Protein AF-A0ABD3MUC7-F1 (afdb_monomer)

pLDDT: mean 87.73, std 10.24, range [43.16, 97.81]

Mean predicted aligned error: 6.12 Å

Radius of gyration: 20.24 Å; Cα contacts (8 Å, |Δi|>4): 541; chains: 1; bounding box: 54×44×56 Å

Foldseek 3Di:
DPPQVVCQLQLHGPVVLVVVLVVLCVVQVAFPLLVVLLQVQAVFLEAEEEEELAPQQQDWAPDADPVPRHTHGLLVVSLVLVLNLLLNVLSYHHNWYWYHYFQDPDIDIQGSRSHHSVVSSVVVNVVSCVVSVVGRHDPDGDPPPPPPPPGQYEYEYRDAFAPDVGPVVLVVVLVCQQPPPPCLSYAYEYEHSHPPCNGCVSLVVSPLRGQLYYYAYDLVVLVVLLCLQQNPLDPRTSNNRSSCSVRVSNVVFQSVCSNPNFYAAQLSSCSSNVHRDDPVSVVVSVVRNLVSLCVDDDPDPLSVLSSPDDDDNVQSPPDNGRCVRPSSVVSSVVSVVD

Sequence (338 aa):
MQDSEFCADAGMNPETMVDELGAVLSKYEVPMGLMNKLMMLSEFEALEFIIDDSGSMQCATDSNDPVTRKPMSRWKEAQLRLKEMIEILAYVPFNQIVVEFLNRRDQIILTRQGRAPALFIQDANSKIDASLRSGTGGDHPRVENSKRQGKSIARYFFGDGTPNGGVRAQKEIINILRHRQDPAGNPMTFISCTNEDDQVEWMKDAEELCPYCSESDDFKDEGLEVMRDQGVALPYTKGFHLICTLVAAMNPDDLDAMDESVPFTKTTLDNLLGIQHPEESYRYYFDCFVQAQRARKVEGPSDQLKKNVQWNYNDFLRAPMAKDIPQVQQVKQQLMNM

Structure (mmCIF, N/CA/C/O backbone):
data_AF-A0ABD3MUC7-F1
#
_entry.id   AF-A0ABD3MUC7-F1
#
loop_
_atom_site.group_PDB
_atom_site.id
_atom_site.type_symbol
_atom_site.label_atom_id
_atom_site.label_alt_id
_atom_site.label_comp_id
_atom_site.label_asym_id
_atom_site.label_entity_id
_atom_site.label_seq_id
_atom_site.pdbx_PDB_ins_code
_atom_site.Cartn_x
_atom_site.Cartn_y
_atom_site.Cartn_z
_atom_site.occupancy
_atom_site.B_iso_or_equiv
_atom_site.auth_seq_id
_atom_site.auth_comp_id
_atom_site.auth_asym_id
_atom_site.auth_atom_id
_atom_site.pdbx_PDB_model_num
ATOM 1 N N . MET A 1 1 ? -15.627 -10.147 -9.452 1.00 51.78 1 MET A N 1
ATOM 2 C CA . MET A 1 1 ? -16.564 -8.995 -9.487 1.00 51.78 1 MET A CA 1
ATOM 3 C C . MET A 1 1 ? -17.843 -9.236 -10.288 1.00 51.78 1 MET A C 1
ATOM 5 O O . MET A 1 1 ? -18.823 -8.577 -9.992 1.00 51.78 1 MET A O 1
ATOM 9 N N . GLN A 1 2 ? -17.886 -10.177 -11.244 1.00 46.78 2 GLN A N 1
ATOM 10 C CA . GLN A 1 2 ? -19.153 -10.615 -11.864 1.00 46.78 2 GLN A CA 1
ATOM 11 C C . GLN A 1 2 ? -19.892 -11.698 -11.056 1.00 46.78 2 GLN A C 1
ATOM 13 O O . GLN A 1 2 ? -20.939 -12.170 -11.491 1.00 46.78 2 GLN A O 1
ATOM 18 N N . ASP A 1 3 ? -19.368 -12.090 -9.890 1.00 58.22 3 ASP A N 1
ATOM 19 C CA . ASP A 1 3 ? -20.084 -12.994 -8.995 1.00 58.22 3 ASP A CA 1
ATOM 20 C C . ASP A 1 3 ? -21.330 -12.298 -8.460 1.00 58.22 3 ASP A C 1
ATOM 22 O O . ASP A 1 3 ? -21.261 -11.320 -7.708 1.00 58.22 3 ASP A O 1
ATOM 26 N N . SER A 1 4 ? -22.482 -12.830 -8.858 1.00 62.50 4 SER A N 1
ATOM 27 C CA . SER A 1 4 ? -23.791 -12.382 -8.393 1.00 62.50 4 SER A CA 1
ATOM 28 C C . SER A 1 4 ? -23.919 -12.458 -6.872 1.00 62.50 4 SER A C 1
ATOM 30 O O . SER A 1 4 ? -24.656 -11.665 -6.294 1.00 62.50 4 SER A O 1
ATOM 32 N N . GLU A 1 5 ? -23.185 -13.373 -6.230 1.00 69.38 5 GLU A N 1
ATOM 33 C CA . GLU A 1 5 ? -23.164 -13.532 -4.773 1.00 69.38 5 GLU A CA 1
ATOM 34 C C . GLU A 1 5 ? -22.549 -12.317 -4.071 1.00 69.38 5 GLU A C 1
ATOM 36 O O . GLU A 1 5 ? -23.173 -11.770 -3.169 1.00 69.38 5 GLU A O 1
ATOM 41 N N . PHE A 1 6 ? -21.408 -11.797 -4.543 1.00 73.00 6 PHE A N 1
ATOM 42 C CA . PHE A 1 6 ? -20.805 -10.603 -3.937 1.00 73.00 6 PHE A CA 1
ATOM 43 C C . PHE A 1 6 ? -21.701 -9.370 -4.074 1.00 73.00 6 PHE A C 1
ATOM 45 O O . PHE A 1 6 ? -21.860 -8.601 -3.127 1.00 73.00 6 PHE A O 1
ATOM 52 N N . CYS A 1 7 ? -22.295 -9.176 -5.253 1.00 74.19 7 CYS A N 1
ATOM 53 C CA . CYS A 1 7 ? -23.178 -8.036 -5.482 1.00 74.19 7 CYS A CA 1
ATOM 54 C C . CYS A 1 7 ? -24.387 -8.103 -4.535 1.00 74.19 7 CYS A C 1
ATOM 56 O O . CYS A 1 7 ? -24.720 -7.110 -3.884 1.00 74.19 7 CYS A O 1
ATOM 58 N N . ALA A 1 8 ? -24.973 -9.296 -4.379 1.00 71.69 8 ALA A N 1
ATOM 59 C CA . ALA A 1 8 ? -26.061 -9.537 -3.439 1.00 71.69 8 ALA A CA 1
ATOM 60 C C . ALA A 1 8 ? -25.641 -9.290 -1.976 1.00 71.69 8 ALA A C 1
ATOM 62 O O . ALA A 1 8 ? -26.365 -8.609 -1.248 1.00 71.69 8 ALA A O 1
ATOM 63 N N . ASP A 1 9 ? -24.458 -9.752 -1.564 1.00 74.31 9 ASP A N 1
ATOM 64 C CA . ASP A 1 9 ? -23.904 -9.532 -0.218 1.00 74.31 9 ASP A CA 1
ATOM 65 C C . ASP A 1 9 ? -23.568 -8.063 0.065 1.00 74.31 9 ASP A C 1
ATOM 67 O O . ASP A 1 9 ? -23.609 -7.604 1.212 1.00 74.31 9 ASP A O 1
ATOM 71 N N . ALA A 1 10 ? -23.261 -7.298 -0.979 1.00 74.31 10 ALA A N 1
ATOM 72 C CA . ALA A 1 10 ? -23.100 -5.855 -0.913 1.00 74.31 10 ALA A CA 1
ATOM 73 C C . ALA A 1 10 ? -24.434 -5.095 -1.016 1.00 74.31 10 ALA A C 1
ATOM 75 O O . ALA A 1 10 ? -24.431 -3.869 -0.990 1.00 74.31 10 ALA A O 1
ATOM 76 N N . GLY A 1 11 ? -25.577 -5.781 -1.124 1.00 78.81 11 GLY A N 1
ATOM 77 C CA . GLY A 1 11 ? -26.893 -5.149 -1.238 1.00 78.81 11 GLY A CA 1
ATOM 78 C C . GLY A 1 11 ? -27.092 -4.365 -2.537 1.00 78.81 11 GLY A C 1
ATOM 79 O O . GLY A 1 11 ? -27.878 -3.417 -2.563 1.00 78.81 11 GLY A O 1
ATOM 80 N N . MET A 1 12 ? -26.371 -4.725 -3.601 1.00 80.94 12 MET A N 1
ATOM 81 C CA . MET A 1 12 ? -26.408 -4.046 -4.895 1.00 80.94 12 MET A CA 1
ATOM 82 C C . MET A 1 12 ? -26.701 -5.026 -6.028 1.00 80.94 12 MET A C 1
ATOM 84 O O . MET A 1 12 ? -26.379 -6.210 -5.968 1.00 80.94 12 MET A O 1
ATOM 88 N N . ASN A 1 13 ? -27.284 -4.524 -7.114 1.00 84.56 13 ASN A N 1
ATOM 89 C CA . ASN A 1 13 ? -27.251 -5.275 -8.364 1.00 84.56 13 ASN A CA 1
ATOM 90 C C . ASN A 1 13 ? -25.849 -5.138 -9.015 1.00 84.56 13 ASN A C 1
ATOM 92 O O . ASN A 1 13 ? -25.149 -4.155 -8.745 1.00 84.56 13 ASN A O 1
ATOM 96 N N . PRO A 1 14 ? -25.430 -6.094 -9.866 1.00 82.00 14 PRO A N 1
ATOM 97 C CA . PRO A 1 14 ? -24.104 -6.065 -10.483 1.00 82.00 14 PRO A CA 1
ATOM 98 C C . PRO A 1 14 ? -23.809 -4.821 -11.329 1.00 82.00 14 PRO A C 1
ATOM 100 O O . PRO A 1 14 ? -22.680 -4.345 -11.319 1.00 82.00 14 PRO A O 1
ATOM 103 N N . GLU A 1 15 ? -24.803 -4.273 -12.034 1.00 83.62 15 GLU A N 1
ATOM 104 C CA . GLU A 1 15 ? -24.620 -3.092 -12.892 1.00 83.62 15 GLU A CA 1
ATOM 105 C C . GLU A 1 15 ? -24.271 -1.852 -12.056 1.00 83.62 15 GLU A C 1
ATOM 107 O O . GLU A 1 15 ? -23.269 -1.191 -12.309 1.00 83.62 15 GLU A O 1
ATOM 112 N N . THR A 1 16 ? -25.029 -1.594 -10.987 1.00 85.38 16 THR A N 1
ATOM 113 C CA . THR A 1 16 ? -24.776 -0.466 -10.079 1.00 85.38 16 THR A CA 1
ATOM 114 C C . THR A 1 16 ? -23.449 -0.621 -9.336 1.00 85.38 16 THR A C 1
ATOM 116 O O . THR A 1 16 ? -22.746 0.365 -9.139 1.00 85.38 16 THR A O 1
ATOM 119 N N . MET A 1 17 ? -23.068 -1.848 -8.957 1.00 83.12 17 MET A N 1
ATOM 120 C CA . MET A 1 17 ? -21.765 -2.107 -8.335 1.00 83.12 17 MET A CA 1
ATOM 121 C C . MET A 1 17 ? -20.608 -1.737 -9.273 1.00 83.12 17 MET A C 1
ATOM 123 O O . MET A 1 17 ? -19.645 -1.114 -8.837 1.00 83.12 17 MET A O 1
ATOM 127 N N . VAL A 1 18 ? -20.702 -2.098 -10.557 1.00 83.31 18 VAL A N 1
ATOM 128 C CA . VAL A 1 18 ? -19.672 -1.769 -11.555 1.00 83.31 18 VAL A CA 1
ATOM 129 C C . VAL A 1 18 ? -19.575 -0.260 -11.773 1.00 83.31 18 VAL A C 1
ATOM 131 O O . VAL A 1 18 ? -18.463 0.266 -11.804 1.00 83.31 18 VAL A O 1
ATOM 134 N N . ASP A 1 19 ? -20.708 0.437 -11.872 1.00 86.94 19 ASP A N 1
ATOM 135 C CA . ASP A 1 19 ? -20.730 1.890 -12.068 1.00 86.94 19 ASP A CA 1
ATOM 136 C C . ASP A 1 19 ? -20.151 2.645 -10.860 1.00 86.94 19 ASP A C 1
ATOM 138 O O . ASP A 1 19 ? -19.300 3.525 -11.022 1.00 86.94 19 ASP A O 1
ATOM 142 N N . GLU A 1 20 ? -20.568 2.297 -9.637 1.00 88.06 20 GLU A N 1
ATOM 143 C CA . GLU A 1 20 ? -20.079 2.964 -8.424 1.00 88.06 20 GLU A CA 1
ATOM 144 C C . GLU A 1 20 ? -18.609 2.639 -8.139 1.00 88.06 20 GLU A C 1
ATOM 146 O O . GLU A 1 20 ? -17.835 3.543 -7.807 1.00 88.06 20 GLU A O 1
ATOM 151 N N . LEU A 1 21 ? -18.187 1.385 -8.339 1.00 84.81 21 LEU A N 1
ATOM 152 C CA . LEU A 1 21 ? -16.774 1.029 -8.272 1.00 84.81 21 LEU A CA 1
ATOM 153 C C . LEU A 1 21 ? -15.981 1.814 -9.322 1.00 84.81 21 LEU A C 1
ATOM 155 O O . LEU A 1 21 ? -14.959 2.406 -8.989 1.00 84.81 21 LEU A O 1
ATOM 159 N N . GLY A 1 22 ? -16.464 1.894 -10.564 1.00 86.00 22 GLY A N 1
ATOM 160 C CA . GLY A 1 22 ? -15.835 2.682 -11.624 1.00 86.00 22 GLY A CA 1
ATOM 161 C C . GLY A 1 22 ? -15.666 4.156 -11.245 1.00 86.00 22 GLY A C 1
ATOM 162 O O . GLY A 1 22 ? -14.612 4.741 -11.506 1.00 86.00 22 GLY A O 1
ATOM 163 N N . ALA A 1 23 ? -16.652 4.748 -10.565 1.00 89.31 23 ALA A N 1
ATOM 164 C CA . ALA A 1 23 ? -16.572 6.118 -10.064 1.00 89.31 23 ALA A CA 1
ATOM 165 C C . ALA A 1 23 ? -15.495 6.283 -8.978 1.00 89.31 23 ALA A C 1
ATOM 167 O O . ALA A 1 23 ? -14.730 7.249 -9.018 1.00 89.31 23 ALA A O 1
ATOM 168 N N . VAL A 1 24 ? -15.389 5.339 -8.039 1.00 88.06 24 VAL A N 1
ATOM 169 C CA . VAL A 1 24 ? -14.363 5.366 -6.982 1.00 88.06 24 VAL A CA 1
ATOM 170 C C . VAL A 1 24 ? -12.964 5.118 -7.541 1.00 88.06 24 VAL A C 1
ATOM 172 O O . VAL A 1 24 ? -12.029 5.839 -7.198 1.00 88.06 24 VAL A O 1
ATOM 175 N N . LEU A 1 25 ? -12.810 4.160 -8.453 1.00 86.56 25 LEU A N 1
ATOM 176 C CA . LEU A 1 25 ? -11.536 3.913 -9.127 1.00 86.56 25 LEU A CA 1
ATOM 177 C C . LEU A 1 25 ? -11.108 5.127 -9.950 1.00 86.56 25 LEU A C 1
ATOM 179 O O . LEU A 1 25 ? -9.940 5.495 -9.916 1.00 86.56 25 LEU A O 1
ATOM 183 N N . SER A 1 26 ? -12.049 5.801 -10.616 1.00 89.94 26 SER A N 1
ATOM 184 C CA . SER A 1 26 ? -11.771 7.044 -11.345 1.00 89.94 26 SER A CA 1
ATOM 185 C C . SER A 1 26 ? -11.384 8.186 -10.404 1.00 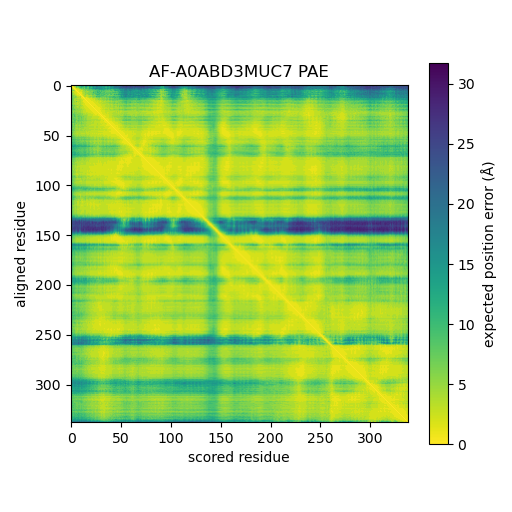89.94 26 SER A C 1
ATOM 187 O O . SER A 1 26 ? -10.453 8.924 -10.706 1.00 89.94 26 SER A O 1
ATOM 189 N N . LYS A 1 27 ? -12.051 8.318 -9.247 1.00 92.94 27 LYS A N 1
ATOM 190 C CA . LYS A 1 27 ? -11.737 9.333 -8.223 1.00 92.94 27 LYS A CA 1
ATOM 191 C C . LYS A 1 27 ? -10.281 9.248 -7.761 1.00 92.94 27 LYS A C 1
ATOM 193 O O . LYS A 1 27 ? -9.659 10.284 -7.545 1.00 92.94 27 LYS A O 1
ATOM 198 N N . TYR A 1 28 ? -9.771 8.033 -7.582 1.00 91.62 28 TYR A N 1
ATOM 199 C CA . TYR A 1 28 ? -8.402 7.789 -7.130 1.00 91.62 28 TYR A CA 1
ATOM 200 C C . TYR A 1 28 ? -7.425 7.487 -8.274 1.00 91.62 28 TYR A C 1
ATOM 202 O O . TYR A 1 28 ? -6.241 7.309 -8.017 1.00 91.62 28 TYR A O 1
ATOM 210 N N . GLU A 1 29 ? -7.887 7.440 -9.524 1.00 92.62 29 GLU A N 1
ATOM 211 C CA . GLU A 1 29 ? -7.088 7.041 -10.691 1.00 92.62 29 GLU A CA 1
ATOM 212 C C . GLU A 1 29 ? -6.433 5.654 -10.510 1.00 92.62 29 GLU A C 1
ATOM 214 O O . GLU A 1 29 ? -5.255 5.457 -10.809 1.00 92.62 29 GLU A O 1
ATOM 219 N N . VAL A 1 30 ? -7.182 4.686 -9.971 1.00 90.50 30 VAL A N 1
ATOM 220 C CA . VAL A 1 30 ? -6.701 3.315 -9.737 1.00 90.50 30 VAL A CA 1
ATOM 221 C C . VAL A 1 30 ? -6.518 2.589 -11.077 1.00 90.50 30 VAL A C 1
ATOM 223 O O . VAL A 1 30 ? -7.486 2.461 -11.834 1.00 90.50 30 VAL A O 1
ATOM 226 N N . PRO A 1 31 ? -5.321 2.051 -11.374 1.00 89.81 31 PRO A N 1
ATOM 227 C CA . PRO A 1 31 ? -5.121 1.207 -12.545 1.00 89.81 31 PRO A CA 1
ATOM 228 C C . PRO A 1 31 ? -5.966 -0.071 -12.486 1.00 89.81 31 PRO A C 1
ATOM 230 O O . PRO A 1 31 ? -6.024 -0.757 -11.465 1.00 89.81 31 PRO A O 1
ATOM 233 N N . MET A 1 32 ? -6.585 -0.437 -13.610 1.00 86.88 32 MET A N 1
ATOM 234 C CA . MET A 1 32 ? -7.503 -1.585 -13.684 1.00 86.88 32 MET A CA 1
ATOM 235 C C . MET A 1 32 ? -6.840 -2.914 -13.308 1.00 86.88 32 MET A C 1
ATOM 237 O O . MET A 1 32 ? -7.489 -3.799 -12.751 1.00 86.88 32 MET A O 1
ATOM 241 N N . GLY A 1 33 ? -5.546 -3.049 -13.594 1.00 87.44 33 GLY A N 1
ATOM 242 C CA . GLY A 1 33 ? -4.766 -4.238 -13.268 1.00 87.44 33 GLY A CA 1
ATOM 243 C C . GLY A 1 33 ? -4.665 -4.529 -11.767 1.00 87.44 33 GLY A C 1
ATOM 244 O O . GLY A 1 33 ? -4.686 -5.690 -11.349 1.00 87.44 33 GLY A O 1
ATOM 245 N N . LEU A 1 34 ? -4.677 -3.480 -10.939 1.00 88.44 34 LEU A N 1
ATOM 246 C CA . LEU A 1 34 ? -4.598 -3.593 -9.482 1.00 88.44 34 LEU A CA 1
ATOM 247 C C . LEU A 1 34 ? -5.895 -4.098 -8.836 1.00 88.44 34 LEU A C 1
ATOM 249 O O . LEU A 1 34 ? -5.861 -4.623 -7.724 1.00 88.44 34 LEU A O 1
ATOM 253 N N . MET A 1 35 ? -7.039 -4.024 -9.524 1.00 83.94 35 MET A N 1
ATOM 254 C CA . MET A 1 35 ? -8.314 -4.499 -8.967 1.00 83.94 35 MET A CA 1
ATOM 255 C C . MET A 1 35 ? -8.289 -5.991 -8.625 1.00 83.94 35 MET A C 1
ATOM 257 O O . MET A 1 35 ? -8.871 -6.413 -7.629 1.00 83.94 35 MET A O 1
ATOM 261 N N . ASN A 1 36 ? -7.603 -6.801 -9.435 1.00 82.56 36 ASN A N 1
ATOM 262 C CA . ASN A 1 36 ? -7.509 -8.240 -9.188 1.00 82.56 36 ASN A CA 1
ATOM 263 C C . ASN A 1 36 ? -6.735 -8.542 -7.901 1.00 82.56 36 ASN A C 1
ATOM 265 O O . ASN A 1 36 ? -7.005 -9.547 -7.249 1.00 82.56 36 ASN A O 1
ATOM 269 N N . LYS A 1 37 ? -5.812 -7.658 -7.506 1.00 88.00 37 LYS A N 1
ATOM 270 C CA . LYS A 1 37 ? -5.037 -7.797 -6.272 1.00 88.00 37 LYS A CA 1
ATOM 271 C C . LYS A 1 37 ? -5.901 -7.547 -5.036 1.00 88.00 37 LYS A C 1
ATOM 273 O O . LYS A 1 37 ? -5.762 -8.252 -4.044 1.00 88.00 37 LYS A O 1
ATOM 278 N N . LEU A 1 38 ? -6.867 -6.632 -5.114 1.00 88.94 38 LEU A N 1
ATOM 279 C CA . LEU A 1 38 ? -7.796 -6.377 -4.008 1.00 88.94 38 LEU A CA 1
ATOM 280 C C . LEU A 1 38 ? -8.633 -7.600 -3.622 1.00 88.94 38 LEU A C 1
ATOM 282 O O . LEU A 1 38 ? -9.012 -7.732 -2.463 1.00 88.94 38 LEU A O 1
ATOM 286 N N . MET A 1 39 ? -8.891 -8.519 -4.555 1.00 88.00 39 MET A N 1
ATOM 287 C CA . MET A 1 39 ? -9.677 -9.723 -4.267 1.00 88.00 39 MET A CA 1
ATOM 288 C C . MET A 1 39 ? -9.021 -10.628 -3.213 1.00 88.00 39 MET A C 1
ATOM 290 O O . MET A 1 39 ? -9.737 -11.329 -2.501 1.00 88.00 39 MET A O 1
ATOM 294 N N . MET A 1 40 ? -7.697 -10.567 -3.048 1.00 89.56 40 MET A N 1
ATOM 295 C CA . MET A 1 40 ? -6.968 -11.343 -2.035 1.00 89.56 40 MET A CA 1
ATOM 296 C C . MET A 1 40 ? -7.380 -10.979 -0.606 1.00 89.56 40 MET A C 1
ATOM 298 O O . MET A 1 40 ? -7.319 -11.810 0.292 1.00 89.56 40 MET A O 1
ATOM 302 N N . LEU A 1 41 ? -7.873 -9.755 -0.390 1.00 93.00 41 LEU A N 1
ATOM 303 C CA . LEU A 1 41 ? -8.349 -9.305 0.919 1.00 93.00 41 LEU A CA 1
ATOM 304 C C . LEU A 1 41 ? -9.529 -10.142 1.436 1.00 93.00 41 LEU A C 1
ATOM 306 O O . LEU A 1 41 ? -9.758 -10.207 2.643 1.00 93.00 41 LEU A O 1
ATOM 310 N N . SER A 1 42 ? -10.257 -10.806 0.533 1.00 91.56 42 SER A N 1
ATOM 311 C CA . SER A 1 42 ? -11.371 -11.691 0.879 1.00 91.56 42 SER A CA 1
ATOM 312 C C . SER A 1 42 ? -10.936 -13.036 1.471 1.00 91.56 42 SER A C 1
ATOM 314 O O . SER A 1 42 ? -11.741 -13.696 2.129 1.00 91.56 42 SER A O 1
ATOM 316 N N . GLU A 1 43 ? -9.670 -13.425 1.288 1.00 92.50 43 GLU A N 1
ATOM 317 C CA . GLU A 1 43 ? -9.113 -14.682 1.804 1.00 92.50 43 GLU A CA 1
ATOM 318 C C . GLU A 1 43 ? -8.852 -14.624 3.317 1.00 92.50 43 GLU A C 1
ATOM 320 O O . GLU A 1 43 ? -8.821 -15.655 3.989 1.00 92.50 43 GLU A O 1
ATOM 325 N N . PHE A 1 44 ? -8.721 -13.416 3.872 1.00 94.94 44 PHE A N 1
ATOM 326 C CA . PHE A 1 44 ? -8.467 -13.203 5.292 1.00 94.94 44 PHE A CA 1
ATOM 327 C C . PHE A 1 44 ? -9.766 -13.215 6.102 1.00 94.94 44 PHE A C 1
ATOM 329 O O . PHE A 1 44 ? -10.789 -12.640 5.721 1.00 94.94 44 PHE A O 1
ATOM 336 N N . GLU A 1 45 ? -9.724 -13.808 7.295 1.00 95.44 45 GLU A N 1
ATOM 337 C CA . GLU A 1 45 ? -10.849 -13.772 8.237 1.00 95.44 45 GLU A CA 1
ATOM 338 C C . GLU A 1 45 ? -11.112 -12.355 8.758 1.00 95.44 45 GLU A C 1
ATOM 340 O O . GLU A 1 45 ? -12.249 -12.016 9.094 1.00 95.44 45 GLU A O 1
ATOM 345 N N . ALA A 1 46 ? -10.064 -11.533 8.854 1.00 95.62 46 ALA A N 1
ATOM 346 C CA . ALA A 1 46 ? -10.172 -10.142 9.258 1.00 95.62 46 ALA A CA 1
ATOM 347 C C . ALA A 1 46 ? -9.078 -9.270 8.632 1.00 95.62 46 ALA A C 1
ATOM 349 O O . ALA A 1 46 ? -7.934 -9.696 8.484 1.00 95.62 46 ALA A O 1
ATOM 350 N N . LEU A 1 47 ? -9.439 -8.018 8.361 1.00 97.44 47 LEU A N 1
ATOM 351 C CA . LEU A 1 47 ? -8.513 -6.918 8.115 1.00 97.44 47 LEU A CA 1
ATOM 352 C C . LEU A 1 47 ? -8.414 -6.104 9.412 1.00 97.44 47 LEU A C 1
ATOM 354 O O . LEU A 1 47 ? -9.420 -5.565 9.879 1.00 97.44 47 LEU A O 1
ATOM 358 N N . GLU A 1 48 ? -7.242 -6.070 10.036 1.00 96.88 48 GLU A N 1
ATOM 359 C CA . GLU A 1 48 ? -7.026 -5.497 11.368 1.00 96.88 48 GLU A CA 1
ATOM 360 C C . GLU A 1 48 ? -6.165 -4.234 11.275 1.00 96.88 48 GLU A C 1
ATOM 362 O O . GLU A 1 48 ? -4.983 -4.283 10.952 1.00 96.88 48 GLU A O 1
ATOM 367 N N . PHE A 1 49 ? -6.781 -3.092 11.557 1.00 97.25 49 PHE A N 1
ATOM 368 C CA . PHE A 1 49 ? -6.170 -1.771 11.582 1.00 97.25 49 PHE A CA 1
ATOM 369 C C . PHE A 1 49 ? -5.801 -1.427 13.021 1.00 97.25 49 PHE A C 1
ATOM 371 O O . PHE A 1 49 ? -6.680 -1.201 13.851 1.00 97.25 49 PHE A O 1
ATOM 378 N N . ILE A 1 50 ? -4.511 -1.400 13.318 1.00 94.69 50 ILE A N 1
ATOM 379 C CA . ILE A 1 50 ? -3.958 -1.094 14.632 1.00 94.69 50 ILE A CA 1
ATOM 380 C C . ILE A 1 50 ? -3.481 0.351 14.593 1.00 94.69 50 ILE A C 1
ATOM 382 O O . ILE A 1 50 ? -2.549 0.678 13.864 1.00 94.69 50 ILE A O 1
ATOM 386 N N . ILE A 1 51 ? -4.134 1.219 15.358 1.00 94.19 51 ILE A N 1
ATOM 387 C CA . ILE A 1 51 ? -3.829 2.646 15.372 1.00 94.19 51 ILE A CA 1
ATOM 388 C C . ILE A 1 51 ? -3.035 2.980 16.632 1.00 94.19 51 ILE A C 1
ATOM 390 O O . ILE A 1 51 ? -3.522 2.766 17.748 1.00 94.19 51 ILE A O 1
ATOM 394 N N . ASP A 1 52 ? -1.834 3.529 16.468 1.00 91.50 52 ASP A N 1
ATOM 395 C CA . ASP A 1 52 ? -1.146 4.193 17.563 1.00 91.50 52 ASP A CA 1
ATOM 396 C C . ASP A 1 52 ? -1.959 5.412 18.006 1.00 91.50 52 ASP A C 1
ATOM 398 O O . ASP A 1 52 ? -2.303 6.291 17.218 1.00 91.50 52 ASP A O 1
ATOM 402 N N . ASP A 1 53 ? -2.314 5.431 19.282 1.00 91.56 53 ASP A N 1
ATOM 403 C CA . ASP A 1 53 ? -3.022 6.513 19.950 1.00 91.56 53 ASP A CA 1
ATOM 404 C C . ASP A 1 53 ? -2.197 7.102 21.101 1.00 91.56 53 ASP A C 1
ATOM 406 O O . ASP A 1 53 ? -2.758 7.601 22.077 1.00 91.56 53 ASP A O 1
ATOM 410 N N . SER A 1 54 ? -0.869 7.043 20.986 1.00 89.12 54 SER A N 1
ATOM 411 C CA . SER A 1 54 ? 0.095 7.689 21.873 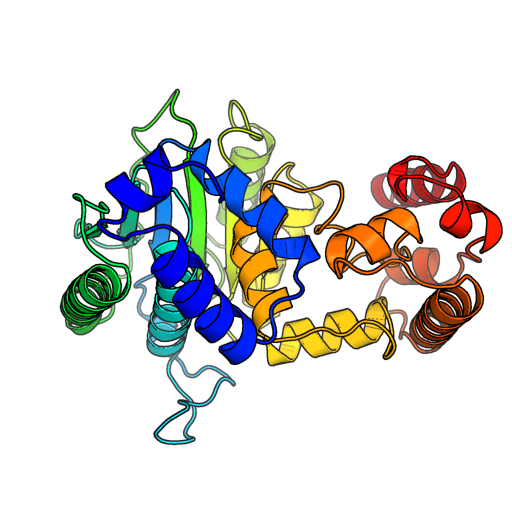1.00 89.12 54 SER A CA 1
ATOM 412 C C . SER A 1 54 ? 0.036 9.223 21.792 1.00 89.12 54 SER A C 1
ATOM 414 O O . SER A 1 54 ? -0.546 9.825 20.885 1.00 89.12 54 SER A O 1
ATOM 416 N N . GLY A 1 55 ? 0.642 9.903 22.770 1.00 88.06 55 GLY A N 1
ATOM 417 C CA . GLY A 1 55 ? 0.692 11.369 22.803 1.00 88.06 55 GLY A CA 1
ATOM 418 C C . GLY A 1 55 ? 1.405 12.002 21.598 1.00 88.06 55 GLY A C 1
ATOM 419 O O . GLY A 1 55 ? 1.005 13.092 21.179 1.00 88.06 55 GLY A O 1
ATOM 420 N N . SER A 1 56 ? 2.408 11.327 21.020 1.00 89.12 56 SER A N 1
ATOM 421 C CA . SER A 1 56 ? 3.182 11.818 19.866 1.00 89.12 56 SER A CA 1
ATOM 422 C C . SER A 1 56 ? 2.336 11.954 18.605 1.00 89.12 56 SER A C 1
ATOM 424 O O . SER A 1 56 ? 2.570 12.868 17.818 1.00 89.12 56 SER A O 1
ATOM 426 N N . MET A 1 57 ? 1.239 11.203 18.494 1.00 91.88 57 MET A N 1
ATOM 427 C CA . MET A 1 57 ? 0.299 11.331 17.379 1.00 91.88 57 MET A CA 1
ATOM 428 C C . MET A 1 57 ? -0.392 12.713 17.317 1.00 91.88 57 MET A C 1
ATOM 430 O O . MET A 1 57 ? -1.035 13.051 16.324 1.00 91.88 57 MET A O 1
ATOM 434 N N . GLN A 1 58 ? -0.273 13.560 18.348 1.00 91.06 58 GLN A N 1
ATOM 435 C CA . GLN A 1 58 ? -0.724 14.962 18.295 1.00 91.06 58 GLN A CA 1
ATOM 436 C C . GLN A 1 58 ? 0.276 15.911 17.619 1.00 91.06 58 GLN A C 1
ATOM 438 O O . GLN A 1 58 ? -0.085 17.053 17.324 1.00 91.06 58 GLN A O 1
ATOM 443 N N . CYS A 1 59 ? 1.512 15.470 17.373 1.00 90.56 59 CYS A N 1
ATOM 444 C CA . CYS A 1 59 ? 2.509 16.243 16.641 1.00 90.56 59 CYS A CA 1
ATOM 445 C C . CYS A 1 59 ? 2.034 16.538 15.215 1.00 90.56 59 CYS A C 1
ATOM 447 O O . CYS A 1 59 ? 1.160 15.857 14.672 1.00 90.56 59 CYS A O 1
ATOM 449 N N . ALA A 1 60 ? 2.597 17.588 14.621 1.00 90.38 60 ALA A N 1
ATOM 450 C CA . ALA A 1 60 ? 2.335 17.915 13.228 1.00 90.38 60 ALA A CA 1
ATOM 451 C C . ALA A 1 60 ? 2.954 16.858 12.301 1.00 90.38 60 ALA A C 1
ATOM 453 O O . ALA A 1 60 ? 3.981 16.265 12.627 1.00 90.38 60 ALA A O 1
ATOM 454 N N . THR A 1 61 ? 2.319 16.665 11.154 1.00 89.56 61 THR A N 1
ATOM 455 C CA . THR A 1 61 ? 2.871 15.979 9.980 1.00 89.56 61 THR A CA 1
ATOM 456 C C . THR A 1 61 ? 3.117 17.017 8.875 1.00 89.56 61 THR A C 1
ATOM 458 O O . THR A 1 61 ? 2.670 18.168 8.982 1.00 89.56 61 THR A O 1
ATOM 461 N N . ASP A 1 62 ? 3.841 16.649 7.823 1.00 86.06 62 ASP A N 1
ATOM 462 C CA . ASP A 1 62 ? 4.029 17.484 6.632 1.00 86.06 62 ASP A CA 1
ATOM 463 C C . ASP A 1 62 ? 2.783 17.467 5.710 1.00 86.06 62 ASP A C 1
ATOM 465 O O . ASP A 1 62 ? 2.584 18.362 4.877 1.00 86.06 62 ASP A O 1
ATOM 469 N N . SER A 1 63 ? 1.891 16.498 5.928 1.00 87.12 63 SER A N 1
ATOM 470 C CA . SER A 1 63 ? 0.603 16.374 5.262 1.00 87.12 63 SER A CA 1
ATOM 471 C C . SER A 1 63 ? -0.360 17.511 5.637 1.00 87.12 63 SER A C 1
ATOM 473 O O . SER A 1 63 ? -0.546 17.887 6.799 1.00 87.12 63 SER A O 1
ATOM 475 N N . ASN A 1 64 ? -1.040 18.066 4.628 1.00 88.62 64 ASN A N 1
ATOM 476 C CA . ASN A 1 64 ? -2.003 19.157 4.803 1.00 88.62 64 ASN A CA 1
ATOM 477 C C . ASN A 1 64 ? -3.446 18.659 4.760 1.00 88.62 64 ASN A C 1
ATOM 479 O O . ASN A 1 64 ? -3.823 17.885 3.882 1.00 88.62 64 ASN A O 1
ATOM 483 N N . ASP A 1 65 ? -4.290 19.165 5.660 1.00 88.31 65 ASP A N 1
ATOM 484 C CA . ASP A 1 65 ? -5.717 18.848 5.661 1.00 88.31 65 ASP A CA 1
ATOM 485 C C . ASP A 1 65 ? -6.349 19.330 4.341 1.00 88.31 65 ASP A C 1
ATOM 487 O O . ASP A 1 65 ? -6.198 20.501 3.972 1.00 88.31 65 ASP A O 1
ATOM 491 N N . PRO A 1 66 ? -7.058 18.457 3.603 1.00 86.38 66 PRO A N 1
ATOM 492 C CA . PRO A 1 66 ? -7.548 18.786 2.266 1.00 86.38 66 PRO A CA 1
ATOM 493 C C . PRO A 1 66 ? -8.595 19.911 2.273 1.00 86.38 66 PRO A C 1
ATOM 495 O O . PRO A 1 66 ? -8.764 20.597 1.261 1.00 86.38 66 PRO A O 1
ATOM 498 N N . VAL A 1 67 ? -9.275 20.128 3.405 1.00 88.12 67 VAL A N 1
ATOM 499 C CA . VAL A 1 67 ? -10.299 21.164 3.584 1.00 88.12 67 VAL A CA 1
ATOM 500 C C . VAL A 1 67 ? -9.663 22.474 4.032 1.00 88.12 67 VAL A C 1
ATOM 502 O O . VAL A 1 67 ? -9.910 23.521 3.437 1.00 88.12 67 VAL A O 1
ATOM 505 N N . THR A 1 68 ? -8.846 22.436 5.085 1.00 90.94 68 THR A N 1
ATOM 506 C CA . THR A 1 68 ? -8.302 23.658 5.699 1.00 90.94 68 THR A CA 1
ATOM 507 C C . THR A 1 68 ? -6.985 24.121 5.082 1.00 90.94 68 THR A C 1
ATOM 509 O O . THR A 1 68 ? -6.606 25.276 5.282 1.00 90.94 68 THR A O 1
ATOM 512 N N . ARG A 1 69 ? -6.302 23.247 4.328 1.00 89.88 69 ARG A N 1
ATOM 513 C CA . ARG A 1 69 ? -4.975 23.456 3.721 1.00 89.88 69 ARG A CA 1
ATOM 514 C C . ARG A 1 69 ? -3.879 23.804 4.731 1.00 89.88 69 ARG A C 1
ATOM 516 O O . ARG A 1 69 ? -2.895 24.446 4.376 1.00 89.88 69 ARG A O 1
ATOM 523 N N . LYS A 1 70 ? -4.067 23.409 5.989 1.00 91.12 70 LYS A N 1
ATOM 524 C CA . LYS A 1 70 ? -3.092 23.571 7.071 1.00 91.12 70 LYS A CA 1
ATOM 525 C C . LYS A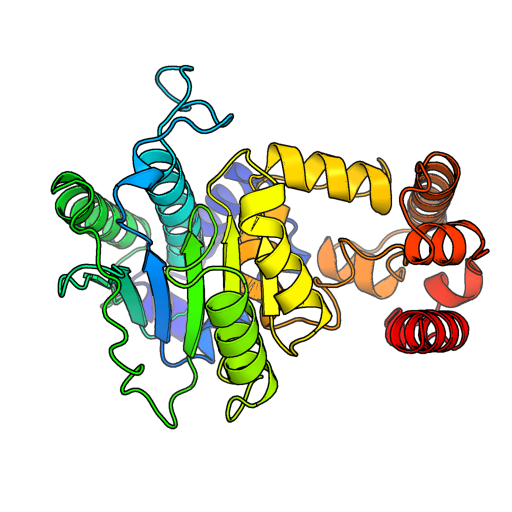 1 70 ? -2.446 22.227 7.402 1.00 91.12 70 LYS A C 1
ATOM 527 O O . LYS A 1 70 ? -3.119 21.212 7.204 1.00 91.12 70 LYS A O 1
ATOM 532 N N . PRO A 1 71 ? -1.227 22.225 7.972 1.00 90.19 71 PRO A N 1
ATOM 533 C CA . PRO A 1 71 ? -0.623 21.010 8.497 1.00 90.19 71 PRO A CA 1
ATOM 534 C C . PRO A 1 71 ? -1.581 20.326 9.466 1.00 90.19 71 PRO A C 1
ATOM 536 O O . PRO A 1 71 ? -2.181 20.987 10.325 1.00 90.19 71 PRO A O 1
ATOM 539 N N . MET A 1 72 ? -1.771 19.026 9.285 1.00 93.31 72 MET A N 1
ATOM 540 C CA . MET A 1 72 ? -2.591 18.225 10.185 1.00 93.31 72 MET A CA 1
ATOM 541 C C . MET A 1 72 ? -1.730 17.614 11.295 1.00 93.31 72 MET A C 1
ATOM 543 O O . MET A 1 72 ? -0.503 17.690 11.256 1.00 93.31 72 MET A O 1
ATOM 547 N N . SER A 1 73 ? -2.370 17.040 12.314 1.00 93.19 73 SER A N 1
ATOM 548 C CA . SER A 1 73 ? -1.660 16.158 13.238 1.00 93.19 73 SER A CA 1
ATOM 549 C C . SER A 1 73 ? -1.542 14.756 12.649 1.00 93.19 73 SER A C 1
ATOM 551 O O . SER A 1 73 ? -2.393 14.345 11.858 1.00 93.19 73 SER A O 1
ATOM 553 N N . ARG A 1 74 ? -0.547 13.994 13.093 1.00 93.12 74 ARG A N 1
ATOM 554 C CA . ARG A 1 74 ? -0.351 12.580 12.725 1.00 93.12 74 ARG A CA 1
ATOM 555 C C . ARG A 1 74 ? -1.603 11.732 12.997 1.00 93.12 74 ARG A C 1
ATOM 557 O O . ARG A 1 74 ? -2.022 10.915 12.186 1.00 93.12 74 ARG A O 1
ATOM 564 N N . TRP A 1 75 ? -2.309 12.027 14.089 1.00 93.44 75 TRP A N 1
ATOM 565 C CA . TRP A 1 75 ? -3.613 11.449 14.434 1.00 93.44 75 TRP A CA 1
ATOM 566 C C . TRP A 1 75 ? -4.692 11.737 13.388 1.00 93.44 75 TRP A C 1
ATOM 568 O O . TRP A 1 75 ? -5.503 10.873 13.044 1.00 93.44 75 TRP A O 1
ATOM 578 N N . LYS A 1 76 ? -4.728 12.974 12.882 1.00 93.06 76 LYS A N 1
ATOM 579 C CA . LYS A 1 76 ? -5.673 13.369 11.839 1.00 93.06 76 LYS A CA 1
ATOM 580 C C . LYS A 1 76 ? -5.317 12.730 10.497 1.00 93.06 76 LYS A C 1
ATOM 582 O O . LYS A 1 76 ? -6.229 12.372 9.753 1.00 93.06 76 LYS A O 1
ATOM 587 N N . GLU A 1 77 ? -4.031 12.561 10.221 1.00 93.69 77 GLU A N 1
ATOM 588 C CA . GLU A 1 77 ? -3.533 11.860 9.042 1.00 93.69 77 GLU A CA 1
ATOM 589 C C . GLU A 1 77 ? -3.946 10.390 9.053 1.00 93.69 77 GLU A C 1
ATOM 591 O O . GLU A 1 77 ? -4.635 9.951 8.132 1.00 93.69 77 GLU A O 1
ATOM 596 N N . ALA A 1 78 ? -3.663 9.673 10.146 1.00 94.69 78 ALA A N 1
ATOM 597 C CA . ALA A 1 78 ? -4.089 8.290 10.341 1.00 94.69 78 ALA A CA 1
ATOM 598 C C . ALA A 1 78 ? -5.609 8.142 10.168 1.00 94.69 78 ALA A C 1
ATOM 600 O O . ALA A 1 78 ? -6.083 7.238 9.479 1.00 94.69 78 ALA A O 1
ATOM 601 N N . GLN A 1 79 ? -6.392 9.082 10.716 1.00 95.38 79 GLN A N 1
ATOM 602 C CA . GLN A 1 79 ? -7.838 9.116 10.506 1.00 95.38 79 GLN A CA 1
ATOM 603 C C . GLN A 1 79 ? -8.217 9.245 9.023 1.00 95.38 79 GLN A C 1
ATOM 605 O O . GLN A 1 79 ? -9.120 8.545 8.564 1.00 95.38 79 GLN A O 1
ATOM 610 N N . LEU A 1 80 ? -7.611 10.185 8.293 1.00 94.56 80 LEU A N 1
ATOM 611 C CA . LEU A 1 80 ? -7.939 10.431 6.888 1.00 94.56 80 LEU A CA 1
ATOM 612 C C . LEU A 1 80 ? -7.547 9.237 6.017 1.00 94.56 80 LEU A C 1
ATOM 614 O O . LEU A 1 80 ? -8.391 8.749 5.269 1.00 94.56 80 LEU A O 1
ATOM 618 N N . ARG A 1 81 ? -6.327 8.719 6.179 1.00 94.69 81 ARG A N 1
ATOM 619 C CA . ARG A 1 81 ? -5.821 7.554 5.442 1.00 94.69 81 ARG A CA 1
ATOM 620 C C . ARG A 1 81 ? -6.668 6.309 5.704 1.00 94.69 81 ARG A C 1
ATOM 622 O O . ARG A 1 81 ? -7.098 5.659 4.754 1.00 94.69 81 ARG A O 1
ATOM 629 N N . LEU A 1 82 ? -7.027 6.036 6.963 1.00 96.94 82 LEU A N 1
ATOM 630 C CA . LEU A 1 82 ? -7.946 4.944 7.299 1.00 96.94 82 LEU A CA 1
ATOM 631 C C . LEU A 1 82 ? -9.283 5.089 6.559 1.00 96.94 82 LEU A C 1
ATOM 633 O O . LEU A 1 82 ? -9.793 4.116 6.012 1.00 96.94 82 LEU A O 1
ATOM 637 N N . LYS A 1 83 ? -9.857 6.295 6.503 1.00 96.75 83 LYS A N 1
ATOM 638 C CA . LYS A 1 83 ? -11.120 6.529 5.785 1.00 96.75 83 LYS A CA 1
ATOM 639 C C . LYS A 1 83 ? -10.994 6.333 4.275 1.00 96.75 83 LYS A C 1
ATOM 641 O O . LYS A 1 83 ? -11.915 5.781 3.680 1.00 96.75 83 LYS A O 1
ATOM 646 N N . GLU A 1 84 ? -9.883 6.748 3.668 1.00 95.50 84 GLU A N 1
ATOM 647 C CA . GLU A 1 84 ? -9.600 6.486 2.249 1.00 95.50 84 GLU A CA 1
ATOM 648 C C . GLU A 1 84 ? -9.529 4.977 1.972 1.00 95.50 84 GLU A C 1
ATOM 650 O O . GLU A 1 84 ? -10.156 4.488 1.033 1.00 95.50 84 GLU A O 1
ATOM 655 N N . MET A 1 85 ? -8.848 4.217 2.837 1.00 96.19 85 MET A N 1
ATOM 656 C CA . MET A 1 85 ? -8.784 2.755 2.731 1.00 96.19 85 MET A CA 1
ATOM 657 C C . MET A 1 85 ? -10.169 2.115 2.894 1.00 96.19 85 MET A C 1
ATOM 659 O O . MET A 1 85 ? -10.544 1.251 2.105 1.00 96.19 85 MET A O 1
ATOM 663 N N . ILE A 1 86 ? -10.970 2.565 3.867 1.00 96.81 86 ILE A N 1
ATOM 664 C CA . ILE A 1 86 ? -12.349 2.089 4.065 1.00 96.81 86 ILE A CA 1
ATOM 665 C C . ILE A 1 86 ? -13.232 2.374 2.845 1.00 96.81 86 ILE A C 1
ATOM 667 O O . ILE A 1 86 ? -14.090 1.552 2.523 1.00 96.81 86 ILE A O 1
ATOM 671 N N . GLU A 1 87 ? -13.035 3.499 2.156 1.00 95.19 87 GLU A N 1
ATOM 672 C CA . GLU A 1 87 ? -13.778 3.827 0.937 1.00 95.19 87 GLU A CA 1
ATOM 673 C C . GLU A 1 87 ? -13.496 2.826 -0.189 1.00 95.19 87 GLU A C 1
ATOM 675 O O . GLU A 1 87 ? -14.442 2.368 -0.823 1.00 95.19 87 GLU A O 1
ATOM 680 N N . ILE A 1 88 ? -12.239 2.409 -0.384 1.00 92.94 88 ILE A N 1
ATOM 681 C CA . ILE A 1 88 ? -11.889 1.339 -1.335 1.00 92.94 88 ILE A CA 1
ATOM 682 C C . ILE A 1 88 ? -12.453 -0.008 -0.872 1.00 92.94 88 ILE A C 1
ATOM 684 O O . ILE A 1 88 ? -13.146 -0.693 -1.628 1.00 92.94 88 ILE A O 1
ATOM 688 N N . LEU A 1 89 ? -12.222 -0.375 0.393 1.00 94.50 89 LEU A N 1
ATOM 689 C CA . LEU A 1 89 ? -12.699 -1.635 0.974 1.00 94.50 89 LEU A CA 1
ATOM 690 C C . LEU A 1 89 ? -14.224 -1.756 0.930 1.00 94.50 89 LEU A C 1
ATOM 692 O O . LEU A 1 89 ? -14.769 -2.859 0.900 1.00 94.50 89 LEU A O 1
ATOM 696 N N . ALA A 1 90 ? -14.947 -0.639 0.865 1.00 94.00 90 ALA A N 1
ATOM 697 C CA . ALA A 1 90 ? -16.388 -0.643 0.703 1.00 94.00 90 ALA A CA 1
ATOM 698 C C . ALA A 1 90 ? -16.860 -1.283 -0.617 1.00 94.00 90 ALA A C 1
ATOM 700 O O . ALA A 1 90 ? -18.022 -1.674 -0.678 1.00 94.00 90 ALA A O 1
ATOM 701 N N . TYR A 1 91 ? -15.994 -1.473 -1.609 1.00 90.62 91 TYR A N 1
ATOM 702 C CA . TYR A 1 91 ? -16.339 -2.108 -2.888 1.00 90.62 91 TYR A CA 1
ATOM 703 C C . TYR A 1 91 ? -15.648 -3.457 -3.106 1.00 90.62 91 TYR A C 1
ATOM 705 O O . TYR A 1 91 ? -15.794 -4.068 -4.161 1.00 90.62 91 TYR A O 1
ATOM 713 N N . VAL A 1 92 ? -14.922 -3.947 -2.102 1.00 89.31 92 VAL A N 1
ATOM 714 C CA . VAL A 1 92 ? -14.196 -5.219 -2.149 1.00 89.31 92 VAL A CA 1
ATOM 715 C C . VAL A 1 92 ? -14.868 -6.224 -1.201 1.00 89.31 92 VAL A C 1
ATOM 717 O O . VAL A 1 92 ? -15.388 -5.823 -0.147 1.00 89.31 92 VAL A O 1
ATOM 720 N N . PRO A 1 93 ? -14.900 -7.527 -1.539 1.00 89.25 93 PRO A N 1
ATOM 721 C CA . PRO A 1 93 ? -15.328 -8.546 -0.591 1.00 89.25 93 PRO A CA 1
ATOM 722 C C . PRO A 1 93 ? -14.364 -8.623 0.597 1.00 89.25 93 PRO A C 1
ATOM 724 O O . PRO A 1 93 ? -13.153 -8.724 0.427 1.00 89.25 93 PRO A O 1
ATOM 727 N N . PHE A 1 94 ? -14.914 -8.599 1.809 1.00 93.00 94 PHE A N 1
ATOM 728 C CA . PHE A 1 94 ? -14.178 -8.826 3.049 1.00 93.00 94 PHE A CA 1
ATOM 729 C C . PHE A 1 94 ? -15.102 -9.486 4.077 1.00 93.00 94 PHE A C 1
ATOM 731 O O . PHE A 1 94 ? -16.313 -9.249 4.077 1.00 93.00 94 PHE A O 1
ATOM 738 N N . ASN A 1 95 ? -14.524 -10.261 4.993 1.00 92.50 95 ASN A N 1
ATOM 739 C CA . ASN A 1 95 ? -15.273 -10.900 6.076 1.00 92.50 95 ASN A CA 1
ATOM 740 C C . ASN A 1 95 ? -15.568 -9.909 7.212 1.00 92.50 95 ASN A C 1
ATOM 742 O O . ASN A 1 95 ? -16.720 -9.644 7.568 1.00 92.50 95 ASN A O 1
ATOM 746 N N . GLN A 1 96 ? -14.512 -9.310 7.761 1.00 95.31 96 GLN A N 1
ATOM 747 C CA . GLN A 1 96 ? -14.596 -8.346 8.850 1.00 95.31 96 GLN A CA 1
ATOM 748 C C . GLN A 1 96 ? -13.449 -7.339 8.762 1.00 95.31 96 GLN A C 1
ATOM 750 O O . GLN A 1 96 ? -12.314 -7.707 8.475 1.00 95.31 96 GLN A O 1
ATOM 755 N N . ILE A 1 97 ? -13.739 -6.080 9.081 1.00 97.38 97 ILE A N 1
ATOM 756 C CA . ILE A 1 97 ? -12.725 -5.064 9.358 1.00 97.38 97 ILE A CA 1
ATOM 757 C C . ILE A 1 97 ? -12.763 -4.753 10.851 1.00 97.38 97 ILE A C 1
ATOM 759 O O . ILE A 1 97 ? -13.832 -4.572 11.445 1.00 97.38 97 ILE A O 1
ATOM 763 N N . VAL A 1 98 ? -11.590 -4.710 11.464 1.00 96.75 98 VAL A N 1
ATOM 764 C CA . VAL A 1 98 ? -11.406 -4.429 12.880 1.00 96.75 98 VAL A CA 1
ATOM 765 C C . VAL A 1 98 ? -10.478 -3.235 13.006 1.00 96.75 98 VAL A C 1
ATOM 767 O O . VAL A 1 98 ? -9.391 -3.263 12.450 1.00 96.75 98 VAL A O 1
ATOM 770 N N . VAL A 1 99 ? -10.894 -2.201 13.733 1.00 96.56 99 VAL A N 1
ATOM 771 C CA . VAL A 1 99 ? -10.020 -1.083 14.109 1.00 96.56 99 VAL A CA 1
ATOM 772 C C . VAL A 1 99 ? -9.765 -1.163 15.607 1.00 96.56 99 VAL A C 1
ATOM 774 O O . VAL A 1 99 ? -10.712 -1.117 16.397 1.00 96.56 99 VAL A O 1
ATOM 777 N N . GLU A 1 100 ? -8.502 -1.304 15.978 1.00 93.62 100 GLU A N 1
ATOM 778 C CA . GLU A 1 100 ? -8.001 -1.386 17.348 1.00 93.62 100 GLU A CA 1
ATOM 779 C C . GLU A 1 100 ? -7.052 -0.217 17.624 1.00 93.62 100 GLU A C 1
ATOM 781 O O . GLU A 1 100 ? -6.532 0.419 16.708 1.00 93.62 100 GLU A O 1
ATOM 786 N N . PHE A 1 101 ? -6.829 0.070 18.903 1.00 91.00 101 PHE A N 1
ATOM 787 C CA . PHE A 1 101 ? -5.949 1.143 19.353 1.00 91.00 101 PHE A CA 1
ATOM 788 C C . PHE A 1 101 ? -4.924 0.579 20.338 1.00 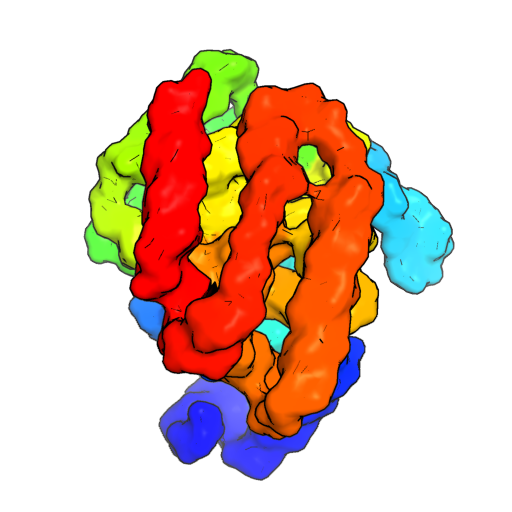91.00 101 PHE A C 1
ATOM 790 O O . PHE A 1 101 ? -5.273 -0.259 21.171 1.00 91.00 101 PHE A O 1
ATOM 797 N N . LEU A 1 102 ? -3.671 1.029 20.268 1.00 87.00 102 LEU A N 1
ATOM 798 C CA . LEU A 1 102 ? -2.581 0.449 21.065 1.00 87.00 102 LEU A CA 1
ATOM 799 C C . LEU A 1 102 ? -2.742 0.637 22.578 1.00 87.00 102 LEU A C 1
ATOM 801 O O . LEU A 1 102 ? -2.372 -0.245 23.362 1.00 87.00 102 LEU A O 1
ATOM 805 N N . ASN A 1 103 ? -3.267 1.783 23.007 1.00 84.50 103 ASN A N 1
ATOM 806 C CA . ASN A 1 103 ? -3.256 2.190 24.410 1.00 84.50 103 ASN A CA 1
ATOM 807 C C . ASN A 1 103 ? -4.640 2.075 25.086 1.00 84.50 103 ASN A C 1
ATOM 809 O O . ASN A 1 103 ? -4.758 2.262 26.302 1.00 84.50 103 ASN A O 1
ATOM 813 N N . ARG A 1 104 ? -5.692 1.654 24.362 1.00 84.56 104 ARG A N 1
ATOM 814 C CA . ARG A 1 104 ? -7.062 1.480 24.897 1.00 84.56 104 ARG A CA 1
ATOM 815 C C . ARG A 1 104 ? -7.753 0.200 24.419 1.00 84.56 104 ARG A C 1
ATOM 817 O O . ARG A 1 104 ? -7.286 -0.492 23.532 1.00 84.56 104 ARG A O 1
ATOM 824 N N . ARG A 1 105 ? -8.870 -0.157 25.071 1.00 81.94 105 ARG A N 1
ATOM 825 C CA . ARG A 1 105 ? -9.657 -1.375 24.758 1.00 81.94 105 ARG A CA 1
ATOM 826 C C . ARG A 1 105 ? -10.733 -1.162 23.698 1.00 81.94 105 ARG A C 1
ATOM 828 O O . ARG A 1 105 ? -11.433 -2.111 23.352 1.00 81.94 105 ARG A O 1
ATOM 835 N N . ASP A 1 106 ? -10.919 0.077 23.269 1.00 84.31 106 ASP A N 1
ATOM 836 C CA . ASP A 1 106 ? -11.945 0.426 22.303 1.00 84.31 106 ASP A CA 1
ATOM 837 C C . ASP A 1 106 ? -11.661 -0.324 21.000 1.00 84.31 106 ASP A C 1
ATOM 839 O O . ASP A 1 106 ? -10.531 -0.346 20.519 1.00 84.31 106 ASP A O 1
ATOM 843 N N . GLN A 1 107 ? -12.688 -0.942 20.430 1.00 90.69 107 GLN A N 1
ATOM 844 C CA . GLN A 1 107 ? -12.584 -1.638 19.156 1.00 90.69 107 GLN A CA 1
ATOM 845 C C . GLN A 1 107 ? -13.777 -1.259 18.292 1.00 90.69 107 GLN A C 1
ATOM 847 O O . GLN A 1 107 ? -14.919 -1.220 18.757 1.00 90.69 107 GLN A O 1
ATOM 852 N N . ILE A 1 108 ? -13.514 -1.005 17.015 1.00 95.00 108 ILE A N 1
ATOM 853 C CA . ILE A 1 108 ? -14.550 -0.843 16.003 1.00 95.00 108 ILE A CA 1
ATOM 854 C C . ILE A 1 108 ? -14.594 -2.128 15.194 1.00 95.00 108 ILE A C 1
ATOM 856 O O . ILE A 1 108 ? -13.614 -2.509 14.56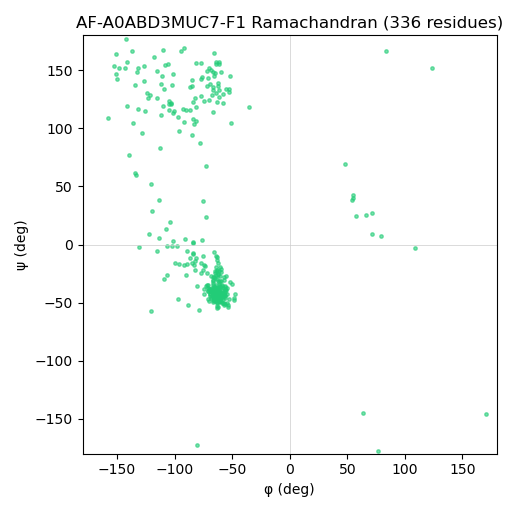6 1.00 95.00 108 ILE A O 1
ATOM 860 N N . ILE A 1 109 ? -15.750 -2.783 15.190 1.00 96.12 109 ILE A N 1
ATOM 861 C CA . ILE A 1 109 ? -16.011 -3.922 14.316 1.00 96.12 109 ILE A CA 1
ATOM 862 C C . ILE A 1 109 ? -16.925 -3.459 13.188 1.00 96.12 109 ILE A C 1
ATOM 864 O O . ILE A 1 109 ? -18.048 -2.998 13.420 1.00 96.12 109 ILE A O 1
ATOM 868 N N . LEU A 1 110 ? -16.444 -3.608 11.961 1.00 96.38 110 LEU A N 1
ATOM 869 C CA . LEU A 1 110 ? -17.166 -3.285 10.743 1.00 96.38 110 LEU A CA 1
ATOM 870 C C . LEU A 1 110 ? -17.397 -4.571 9.948 1.00 96.38 110 LEU A C 1
ATOM 872 O O . LEU A 1 110 ? -16.477 -5.323 9.639 1.00 96.38 110 LEU A O 1
ATOM 876 N N . THR A 1 111 ? -18.657 -4.818 9.617 1.00 94.56 111 THR A N 1
ATOM 877 C CA . THR A 1 111 ? -19.092 -5.917 8.749 1.00 94.56 111 THR A CA 1
ATOM 878 C C . THR A 1 111 ? -20.056 -5.358 7.711 1.00 94.56 111 THR A C 1
ATOM 880 O O . THR A 1 111 ? -20.726 -4.346 7.960 1.00 94.56 111 THR A O 1
ATOM 883 N N . ARG A 1 112 ? -20.122 -5.986 6.533 1.00 89.38 112 ARG A N 1
ATOM 884 C CA . ARG A 1 112 ? -20.965 -5.507 5.429 1.00 89.38 112 ARG A CA 1
ATOM 885 C C . ARG A 1 112 ? -22.449 -5.529 5.792 1.00 89.38 112 ARG A C 1
ATOM 887 O O . ARG A 1 112 ? -23.122 -4.511 5.660 1.00 89.38 112 ARG A O 1
ATOM 894 N N . GLN A 1 113 ? -22.926 -6.662 6.312 1.00 86.38 113 GLN A N 1
ATOM 895 C CA . GLN A 1 113 ? -24.326 -6.897 6.701 1.00 86.38 113 GLN A CA 1
ATOM 896 C C . GLN A 1 113 ? -25.338 -6.608 5.574 1.00 86.38 113 GLN A C 1
ATOM 898 O O . GLN A 1 113 ? -26.388 -6.026 5.834 1.00 86.38 113 GLN A O 1
ATOM 903 N N . GLY A 1 114 ? -25.021 -6.948 4.317 1.00 84.50 114 GLY A N 1
ATOM 904 C CA . GLY A 1 114 ? -25.932 -6.694 3.190 1.00 84.50 114 GLY A CA 1
ATOM 905 C C . GLY A 1 114 ? -26.070 -5.218 2.800 1.00 84.50 114 GLY A C 1
ATOM 906 O O . GLY A 1 114 ? -26.978 -4.868 2.052 1.00 84.50 114 GLY A O 1
ATOM 907 N N . ARG A 1 115 ? -25.246 -4.320 3.359 1.00 88.31 115 ARG A N 1
ATOM 908 C CA . ARG A 1 115 ? -25.372 -2.873 3.141 1.00 88.31 115 ARG A CA 1
ATOM 909 C C . ARG A 1 115 ? -24.625 -2.432 1.891 1.00 88.31 115 ARG A C 1
ATOM 911 O O . ARG A 1 115 ? -23.442 -2.747 1.747 1.00 88.31 115 ARG A O 1
ATOM 918 N N . ALA A 1 116 ? -25.290 -1.584 1.106 1.00 91.12 116 ALA A N 1
ATOM 919 C CA . ALA A 1 116 ? -24.680 -0.847 0.006 1.00 91.12 116 ALA A CA 1
ATOM 920 C C . ALA A 1 116 ? -23.414 -0.091 0.467 1.00 91.12 116 ALA A C 1
ATOM 922 O O . ALA A 1 116 ? -23.401 0.432 1.593 1.00 91.12 116 ALA A O 1
ATOM 923 N N . PRO A 1 117 ? -22.376 0.022 -0.385 1.00 93.50 117 PRO A N 1
ATOM 924 C CA . PRO A 1 117 ? -21.115 0.693 -0.077 1.00 93.50 117 PRO A CA 1
ATOM 925 C C . PRO A 1 117 ? -21.299 2.079 0.542 1.00 93.50 117 PRO A C 1
ATOM 927 O O . PRO A 1 117 ? -20.738 2.340 1.602 1.00 93.50 117 PRO A O 1
ATOM 930 N N . ALA A 1 118 ? -22.158 2.931 -0.025 1.00 92.88 118 ALA A N 1
ATOM 931 C CA . ALA A 1 118 ? -22.403 4.278 0.496 1.00 92.88 118 ALA A CA 1
ATOM 932 C C . ALA A 1 118 ? -22.895 4.291 1.961 1.00 92.88 118 ALA A C 1
ATOM 934 O O . ALA A 1 118 ? -22.399 5.063 2.785 1.00 92.88 118 ALA A O 1
ATOM 935 N N . LEU A 1 119 ? -23.833 3.401 2.312 1.00 94.19 119 LEU A N 1
ATOM 936 C CA . LEU A 1 119 ? -24.350 3.277 3.681 1.00 94.19 119 LEU A CA 1
ATOM 937 C C . LEU A 1 119 ? -23.304 2.683 4.628 1.00 94.19 119 LEU A C 1
ATOM 939 O O . LEU A 1 119 ? -23.197 3.103 5.782 1.00 94.19 119 LEU A O 1
ATOM 943 N N . PHE A 1 120 ? -22.529 1.712 4.142 1.00 95.88 120 PHE A N 1
ATOM 944 C CA . PHE A 1 120 ? -21.416 1.139 4.890 1.00 95.88 120 PHE A CA 1
ATOM 945 C C . PHE A 1 120 ? -20.355 2.202 5.212 1.00 95.88 120 PHE A C 1
ATOM 947 O O . PHE A 1 120 ? -19.984 2.339 6.377 1.00 95.88 120 PHE A O 1
ATOM 954 N N . ILE A 1 121 ? -19.929 2.992 4.220 1.00 96.50 121 ILE A N 1
ATOM 955 C CA . ILE A 1 121 ? -18.942 4.071 4.375 1.00 96.50 121 ILE A CA 1
ATOM 956 C C . ILE A 1 121 ? -19.438 5.102 5.388 1.00 96.50 121 ILE A C 1
ATOM 958 O O . ILE A 1 121 ? -18.689 5.503 6.277 1.00 96.50 121 ILE A O 1
ATOM 962 N N . GLN A 1 122 ? -20.704 5.518 5.297 1.00 96.50 122 GLN A N 1
ATOM 963 C CA . GLN A 1 122 ? -21.273 6.496 6.222 1.00 96.50 122 GLN A CA 1
ATOM 964 C C . GLN A 1 122 ? -21.243 6.005 7.680 1.00 96.50 122 GLN A C 1
ATOM 966 O O . GLN A 1 122 ? -20.828 6.751 8.573 1.00 96.50 122 GLN A O 1
ATOM 971 N N . ASP A 1 123 ? -21.660 4.760 7.933 1.00 96.62 123 ASP A N 1
ATOM 972 C CA . ASP A 1 123 ? -21.623 4.153 9.270 1.00 96.62 123 ASP A CA 1
ATOM 973 C C . ASP A 1 123 ? -20.185 3.970 9.771 1.00 96.62 123 ASP A C 1
ATOM 975 O O . ASP A 1 123 ? -19.869 4.346 10.902 1.00 96.62 123 ASP A O 1
ATOM 979 N N . ALA A 1 124 ? -19.300 3.445 8.920 1.00 97.31 124 ALA A N 1
ATOM 980 C CA . ALA A 1 124 ? -17.894 3.245 9.244 1.00 97.31 124 ALA A CA 1
ATOM 981 C C . ALA A 1 124 ? -17.220 4.569 9.624 1.00 97.31 124 ALA A C 1
ATOM 983 O O . ALA A 1 124 ? -16.643 4.675 10.706 1.00 97.31 124 ALA A O 1
ATOM 984 N N . ASN A 1 125 ? -17.383 5.609 8.803 1.00 97.12 125 ASN A N 1
ATOM 985 C CA . ASN A 1 125 ? -16.842 6.940 9.069 1.00 97.12 125 ASN A CA 1
ATOM 986 C C . ASN A 1 125 ? -17.406 7.536 10.357 1.00 97.12 125 ASN A C 1
ATOM 988 O O . ASN A 1 125 ? -16.649 8.106 11.137 1.00 97.12 125 ASN A O 1
ATOM 992 N N . SER A 1 126 ? -18.704 7.362 10.622 1.00 96.56 126 SER A N 1
ATOM 993 C CA . SER A 1 126 ? -19.330 7.857 11.853 1.00 96.56 126 SER A CA 1
ATOM 994 C C . SER A 1 126 ? -18.751 7.188 13.103 1.00 96.56 126 SER A C 1
ATOM 996 O O . SER A 1 126 ? -18.504 7.868 14.101 1.00 96.56 126 SER A O 1
ATOM 998 N N . LYS A 1 127 ? -18.504 5.872 13.050 1.00 96.06 127 LYS A N 1
ATOM 999 C CA . LYS A 1 127 ? -17.878 5.104 14.139 1.00 96.06 127 LYS A CA 1
ATOM 1000 C C . LYS A 1 127 ? -16.412 5.480 14.334 1.00 96.06 127 LYS A C 1
ATOM 1002 O O . LYS A 1 127 ? -16.004 5.728 15.464 1.00 96.06 127 LYS A O 1
ATOM 1007 N N . ILE A 1 128 ? -15.650 5.578 13.245 1.00 95.56 128 ILE A N 1
ATOM 1008 C CA . ILE A 1 128 ? -14.250 6.025 13.248 1.00 95.56 128 ILE A CA 1
ATOM 1009 C C . ILE A 1 128 ? -14.164 7.429 13.853 1.00 95.56 128 ILE A C 1
ATOM 1011 O O . ILE A 1 128 ? -13.429 7.644 14.811 1.00 95.56 128 ILE A O 1
ATOM 1015 N N . ASP A 1 129 ? -14.980 8.375 13.386 1.00 94.88 129 ASP A N 1
ATOM 1016 C CA . ASP A 1 129 ? -15.024 9.727 13.946 1.00 94.88 129 ASP A CA 1
ATOM 1017 C C . ASP A 1 129 ? -15.404 9.731 15.425 1.00 94.88 129 ASP A C 1
ATOM 1019 O O . ASP A 1 129 ? -14.821 10.480 16.203 1.00 94.88 129 ASP A O 1
ATOM 1023 N N . ALA A 1 130 ? -16.360 8.899 15.841 1.00 93.00 130 ALA A N 1
ATOM 1024 C CA . ALA A 1 130 ? -16.733 8.789 17.245 1.00 93.00 130 ALA A CA 1
ATOM 1025 C C . ALA A 1 130 ? -15.583 8.296 18.123 1.00 93.00 130 ALA A C 1
ATOM 1027 O O . ALA A 1 130 ? -15.329 8.912 19.157 1.00 93.00 130 ALA A O 1
ATOM 1028 N N . SER A 1 131 ? -14.872 7.251 17.703 1.00 89.50 131 SER A N 1
ATOM 1029 C CA . SER A 1 131 ? -13.765 6.693 18.480 1.00 89.50 131 SER A CA 1
ATOM 1030 C C . SER A 1 131 ? -12.527 7.586 18.472 1.00 89.50 131 SER A C 1
ATOM 1032 O O . SER A 1 131 ? -11.837 7.664 19.490 1.00 89.50 131 SER A O 1
ATOM 1034 N N . LEU A 1 132 ? -12.228 8.272 17.363 1.00 87.31 132 LEU A N 1
ATOM 1035 C CA . LEU A 1 132 ? -11.050 9.141 17.263 1.00 87.31 132 LEU A CA 1
ATOM 1036 C C . LEU A 1 132 ? -11.266 10.540 17.870 1.00 87.31 132 LEU A C 1
ATOM 1038 O O . LEU A 1 132 ? -10.292 11.241 18.145 1.00 87.31 132 LEU A O 1
ATOM 1042 N N . ARG A 1 133 ? -12.519 10.932 18.155 1.00 85.12 133 ARG A N 1
ATOM 1043 C CA . ARG A 1 133 ? -12.847 12.152 18.920 1.00 85.12 133 ARG A CA 1
ATOM 1044 C C . ARG A 1 133 ? -12.355 12.116 20.366 1.00 85.12 133 ARG A C 1
ATOM 1046 O O . ARG A 1 133 ? -12.125 13.179 20.932 1.00 85.12 133 ARG A O 1
ATOM 1053 N N . SER A 1 134 ? -12.202 10.929 20.952 1.00 73.44 134 SER A N 1
ATOM 1054 C CA . SER A 1 134 ? -11.746 10.750 22.338 1.00 73.44 134 SER A CA 1
ATOM 1055 C C . SER A 1 134 ? -10.298 11.210 22.575 1.00 73.44 134 SER A C 1
ATOM 1057 O O . SER A 1 134 ? -9.869 11.256 23.724 1.00 73.44 134 SER A O 1
ATOM 1059 N N . GLY A 1 135 ? -9.575 11.589 21.512 1.00 71.62 135 GLY A N 1
ATOM 1060 C CA . GLY A 1 135 ? -8.169 11.977 21.564 1.00 71.62 135 GLY A CA 1
ATOM 1061 C C . GLY A 1 135 ? -7.238 10.774 21.697 1.00 71.62 135 GLY A C 1
ATOM 1062 O O . GLY A 1 135 ? -7.678 9.624 21.683 1.00 71.62 135 GLY A O 1
ATOM 1063 N N . THR A 1 136 ? -5.945 11.063 21.801 1.00 75.50 136 THR A N 1
ATOM 1064 C CA . THR A 1 136 ? -4.900 10.077 22.091 1.00 75.50 136 THR A CA 1
ATOM 1065 C C . THR A 1 136 ? -4.920 9.734 23.582 1.00 75.50 136 THR A C 1
ATOM 1067 O O . THR A 1 136 ? -5.223 10.586 24.422 1.00 75.50 136 THR A O 1
ATOM 1070 N N . GLY A 1 137 ? -4.681 8.470 23.920 1.00 61.81 137 GLY A N 1
ATOM 1071 C CA . GLY A 1 137 ? -5.027 7.907 25.218 1.00 61.81 137 GLY A CA 1
ATOM 1072 C C . GLY A 1 137 ? -3.974 6.968 25.786 1.00 61.81 137 GLY A C 1
ATOM 1073 O O . GLY A 1 137 ? -4.215 5.772 25.847 1.00 61.81 137 GLY A O 1
ATOM 1074 N N . GLY A 1 138 ? -2.878 7.509 26.322 1.00 57.75 138 GLY A N 1
ATOM 1075 C CA . GLY A 1 138 ? -2.004 6.800 27.266 1.00 57.75 138 GLY A CA 1
ATOM 1076 C C . GLY A 1 138 ? -0.533 6.706 26.857 1.00 57.75 138 GLY A C 1
ATOM 1077 O O . GLY A 1 138 ? -0.197 6.678 25.681 1.00 57.75 138 GLY A O 1
ATOM 1078 N N . ASP A 1 139 ? 0.339 6.624 27.867 1.00 51.38 139 ASP A N 1
ATOM 1079 C CA . ASP A 1 139 ? 1.802 6.522 27.717 1.00 51.38 139 ASP A CA 1
ATOM 1080 C C . ASP A 1 139 ? 2.304 5.059 27.656 1.00 51.38 139 ASP A C 1
ATOM 1082 O O . ASP A 1 139 ? 3.510 4.796 27.675 1.00 51.38 139 ASP A O 1
ATOM 1086 N N . HIS A 1 140 ? 1.396 4.072 27.640 1.00 50.12 140 HIS A N 1
ATOM 1087 C CA . HIS A 1 140 ? 1.734 2.657 27.824 1.00 50.12 140 HIS A CA 1
ATOM 1088 C C . HIS A 1 140 ? 1.002 1.730 26.836 1.00 50.12 140 HIS A C 1
ATOM 1090 O O . HIS A 1 140 ? -0.165 1.395 27.072 1.00 50.12 140 HIS A O 1
ATOM 1096 N N . PRO A 1 141 ? 1.712 1.231 25.802 1.00 54.38 141 PRO A N 1
ATOM 1097 C CA . PRO A 1 141 ? 1.196 0.263 24.852 1.00 54.38 141 PRO A CA 1
ATOM 1098 C C . PRO A 1 141 ? 0.750 -0.976 25.599 1.00 54.38 141 PRO A C 1
ATOM 1100 O O . PRO A 1 141 ? 1.498 -1.555 26.399 1.00 54.38 141 PRO A O 1
ATOM 1103 N N . ARG A 1 142 ? -0.468 -1.424 25.324 1.00 53.34 142 ARG A N 1
ATOM 1104 C CA . ARG A 1 142 ? -0.889 -2.731 25.798 1.00 53.34 142 ARG A CA 1
ATOM 1105 C C . ARG A 1 142 ? -0.348 -3.767 24.835 1.00 53.34 142 ARG A C 1
ATOM 1107 O O . ARG A 1 142 ? -0.892 -3.977 23.761 1.00 53.34 142 ARG A O 1
ATOM 1114 N N . VAL A 1 143 ? 0.678 -4.488 25.276 1.00 46.03 143 VAL A N 1
ATOM 1115 C CA . VAL A 1 143 ? 1.059 -5.771 24.678 1.00 46.03 143 VAL A CA 1
ATOM 1116 C C . VAL A 1 143 ? 0.012 -6.813 25.098 1.00 46.03 143 VAL A C 1
ATOM 1118 O O . VAL A 1 143 ? 0.269 -7.691 25.920 1.00 46.03 143 VAL A O 1
ATOM 1121 N N . GLU A 1 144 ? -1.229 -6.689 24.619 1.00 43.16 144 GLU A N 1
ATOM 1122 C CA . GLU A 1 144 ? -2.121 -7.846 24.589 1.00 43.16 144 GLU A CA 1
ATOM 1123 C C . GLU A 1 144 ? -1.781 -8.629 23.327 1.00 43.16 144 GLU A C 1
ATOM 1125 O O . GLU A 1 144 ? -2.134 -8.231 22.223 1.00 43.16 144 GLU A O 1
ATOM 1130 N N . ASN A 1 145 ? -1.057 -9.740 23.522 1.00 44.12 145 ASN A N 1
ATOM 1131 C CA . ASN A 1 145 ? -0.850 -10.787 22.525 1.00 44.12 145 ASN A CA 1
ATOM 1132 C C . ASN A 1 145 ? -2.126 -10.942 21.702 1.00 44.12 145 ASN A C 1
ATOM 1134 O O . ASN A 1 145 ? -3.163 -11.279 22.280 1.00 44.12 145 ASN A O 1
ATOM 1138 N N . SER A 1 146 ? -2.055 -10.692 20.396 1.00 48.38 146 SER A N 1
ATOM 1139 C CA . SER A 1 146 ? -3.171 -10.899 19.482 1.00 48.38 146 SER A CA 1
ATOM 1140 C C . SER A 1 146 ? -3.709 -12.317 19.705 1.00 48.38 146 SER A C 1
ATOM 1142 O O . SER A 1 146 ? -3.094 -13.326 19.362 1.00 48.38 146 SER A O 1
ATOM 1144 N N . LYS A 1 147 ? -4.862 -12.418 20.378 1.00 50.53 147 LYS A N 1
ATOM 1145 C CA . LYS A 1 147 ? -5.478 -13.681 20.839 1.00 50.53 147 LYS A CA 1
ATOM 1146 C C . LYS A 1 147 ? -6.071 -14.498 19.685 1.00 50.53 147 LYS A C 1
ATOM 1148 O O . LYS A 1 147 ? -6.989 -15.287 19.881 1.00 50.53 147 LYS A O 1
ATOM 1153 N N . ARG A 1 148 ? -5.579 -14.285 18.468 1.00 63.09 148 ARG A N 1
ATOM 1154 C CA . ARG A 1 148 ? -6.110 -14.826 17.219 1.00 63.09 148 ARG A CA 1
ATOM 1155 C C . ARG A 1 148 ? -5.123 -15.809 16.587 1.00 63.09 148 ARG A C 1
ATOM 1157 O O . ARG A 1 148 ? -4.949 -15.827 15.376 1.00 63.09 148 ARG A O 1
ATOM 1164 N N . GLN A 1 149 ? -4.462 -16.614 17.422 1.00 64.75 149 GLN A N 1
ATOM 1165 C CA . GLN A 1 149 ? -3.640 -17.726 16.944 1.00 64.75 149 GLN A CA 1
ATOM 1166 C C . GLN A 1 149 ? -4.476 -18.644 16.047 1.00 64.75 149 GLN A C 1
ATOM 1168 O O . GLN A 1 149 ? -5.607 -18.987 16.391 1.00 64.75 149 GLN A O 1
ATOM 1173 N N . GLY A 1 150 ? -3.907 -19.024 14.904 1.00 77.31 150 GLY A N 1
ATOM 1174 C CA . GLY A 1 150 ? -4.557 -19.895 13.925 1.00 77.31 150 GLY A CA 1
ATOM 1175 C C . GLY A 1 150 ? -5.583 -19.211 13.021 1.00 77.31 150 GLY A C 1
ATOM 1176 O O . GLY A 1 150 ? -6.261 -19.922 12.288 1.00 77.31 150 GLY A O 1
ATOM 1177 N N . LYS A 1 151 ? -5.708 -17.877 13.064 1.00 87.75 151 LYS A N 1
ATOM 1178 C CA . LYS A 1 151 ? -6.531 -17.116 12.115 1.00 87.75 151 LYS A CA 1
ATOM 1179 C C . LYS A 1 151 ? -5.680 -16.463 11.035 1.00 87.75 151 LYS A C 1
ATOM 1181 O O . LYS A 1 151 ? -4.570 -16.013 11.320 1.00 87.75 151 LYS A O 1
ATOM 1186 N N . SER A 1 152 ? -6.242 -16.355 9.835 1.00 93.81 152 SER A N 1
ATOM 1187 C CA . SER A 1 152 ? -5.653 -15.571 8.747 1.00 93.81 152 SER A CA 1
ATOM 1188 C C . SER A 1 152 ? -6.096 -14.107 8.855 1.00 93.81 152 SER A C 1
ATOM 1190 O O . SER A 1 152 ? -7.293 -13.814 8.804 1.00 93.81 152 SER A O 1
ATOM 1192 N N . ILE A 1 153 ? -5.155 -13.189 9.092 1.00 94.69 153 ILE A N 1
ATOM 1193 C CA . ILE A 1 153 ? -5.417 -11.772 9.382 1.00 94.69 153 ILE A CA 1
ATOM 1194 C C . ILE A 1 153 ? -4.378 -10.885 8.706 1.00 94.69 153 ILE A C 1
ATOM 1196 O O . ILE A 1 153 ? -3.203 -10.932 9.070 1.00 94.69 153 ILE A O 1
ATOM 1200 N N . ALA A 1 154 ? -4.829 -10.004 7.815 1.00 96.44 154 ALA A N 1
ATOM 1201 C CA . ALA A 1 154 ? -3.998 -8.927 7.290 1.00 96.44 154 ALA A CA 1
ATOM 1202 C C . ALA A 1 154 ? -3.989 -7.746 8.267 1.00 96.44 154 ALA A C 1
ATOM 1204 O O . ALA A 1 154 ? -5.056 -7.273 8.671 1.00 96.44 154 ALA A O 1
ATOM 1205 N N . ARG A 1 155 ? -2.797 -7.299 8.677 1.00 96.38 155 ARG A N 1
ATOM 1206 C CA . ARG A 1 155 ? -2.623 -6.243 9.684 1.00 96.38 155 ARG A CA 1
ATOM 1207 C C . ARG A 1 155 ? -2.048 -4.974 9.081 1.00 96.38 155 ARG A C 1
ATOM 1209 O O . ARG A 1 155 ? -1.094 -5.042 8.316 1.00 96.38 155 ARG A O 1
ATOM 1216 N N . TYR A 1 156 ? -2.590 -3.840 9.504 1.00 97.38 156 TYR A N 1
ATOM 1217 C CA . TYR A 1 156 ? -2.169 -2.501 9.107 1.00 97.38 156 TYR A CA 1
ATOM 1218 C C . TYR A 1 156 ? -1.877 -1.697 10.365 1.00 97.38 156 TYR A C 1
ATOM 1220 O O . TYR A 1 156 ? -2.784 -1.447 11.157 1.00 97.38 156 TYR A O 1
ATOM 1228 N N . PHE A 1 157 ? -0.625 -1.314 10.573 1.00 95.81 157 PHE A N 1
ATOM 1229 C CA . PHE A 1 157 ? -0.202 -0.563 11.745 1.00 95.81 157 PHE A CA 1
ATOM 1230 C C . PHE A 1 157 ? 0.052 0.893 11.389 1.00 95.81 157 PHE A C 1
ATOM 1232 O O . PHE A 1 157 ? 0.980 1.186 10.649 1.00 95.81 157 PHE A O 1
ATOM 1239 N N . PHE A 1 158 ? -0.747 1.791 11.953 1.00 95.38 158 PHE A N 1
ATOM 1240 C CA . PHE A 1 158 ? -0.548 3.231 11.857 1.00 95.38 158 PHE A CA 1
ATOM 1241 C C . PHE A 1 158 ? 0.277 3.678 13.053 1.00 95.38 158 PHE A C 1
ATOM 1243 O O . PHE A 1 158 ? -0.199 3.562 14.182 1.00 95.38 158 PHE A O 1
ATOM 1250 N N . GLY A 1 159 ? 1.477 4.198 12.824 1.00 91.75 159 GLY A N 1
ATOM 1251 C CA . GLY A 1 159 ? 2.345 4.663 13.902 1.00 91.75 159 GLY A CA 1
ATOM 1252 C C . GLY A 1 159 ? 3.268 5.783 13.462 1.00 91.75 159 GLY A C 1
ATOM 1253 O O . GLY A 1 159 ? 3.446 6.017 12.271 1.00 91.75 159 GLY A O 1
ATOM 1254 N N . ASP A 1 160 ? 3.841 6.490 14.432 1.00 85.75 160 ASP A N 1
ATOM 1255 C CA . ASP A 1 160 ? 4.634 7.688 14.165 1.00 85.75 160 ASP A CA 1
ATOM 1256 C C . ASP A 1 160 ? 6.072 7.653 14.670 1.00 85.75 160 ASP A C 1
ATOM 1258 O O . ASP A 1 160 ? 6.756 8.679 14.634 1.00 85.75 160 ASP A O 1
ATOM 1262 N N . GLY A 1 161 ? 6.550 6.499 15.133 1.00 83.56 161 GLY A N 1
ATOM 1263 C CA . GLY A 1 161 ? 7.945 6.416 15.509 1.00 83.56 161 GLY A CA 1
ATOM 1264 C C . GLY A 1 161 ? 8.382 5.159 16.234 1.00 83.56 161 GLY A C 1
ATOM 1265 O O . GLY A 1 161 ? 7.953 4.032 15.973 1.00 83.56 161 GLY A O 1
ATOM 1266 N N . THR A 1 162 ? 9.336 5.376 17.134 1.00 84.94 162 THR A N 1
ATOM 1267 C CA . THR A 1 162 ? 10.069 4.311 17.803 1.00 84.94 162 THR A CA 1
ATOM 1268 C C . THR A 1 162 ? 9.226 3.678 18.913 1.00 84.94 162 THR A C 1
ATOM 1270 O O . THR A 1 162 ? 8.769 4.384 19.814 1.00 84.94 162 THR A O 1
ATOM 1273 N N . PRO A 1 163 ? 9.069 2.341 18.924 1.00 85.38 163 PRO A N 1
ATOM 1274 C CA . PRO A 1 163 ? 8.317 1.656 19.964 1.00 85.38 163 PRO A CA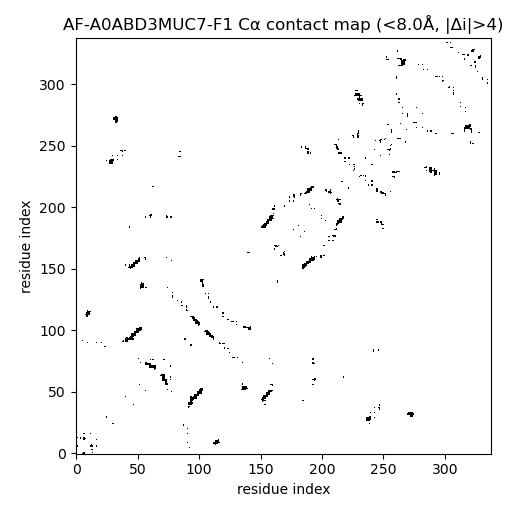 1
ATOM 1275 C C . PRO A 1 163 ? 8.922 1.900 21.350 1.00 85.38 163 PRO A C 1
ATOM 1277 O O . PRO A 1 163 ? 10.141 2.002 21.526 1.00 85.38 163 PRO A O 1
ATOM 1280 N N . ASN A 1 164 ? 8.064 1.913 22.371 1.00 82.12 164 ASN A N 1
ATOM 1281 C CA . ASN A 1 164 ? 8.505 2.029 23.758 1.00 82.12 164 ASN A CA 1
ATOM 1282 C C . ASN A 1 164 ? 9.476 0.897 24.123 1.00 82.12 164 ASN A C 1
ATOM 1284 O O . ASN A 1 164 ? 9.145 -0.283 24.035 1.00 82.12 164 ASN A O 1
ATOM 1288 N N . GLY A 1 165 ? 10.683 1.272 24.549 1.00 82.19 165 GLY A N 1
ATOM 1289 C CA . GLY A 1 165 ? 11.818 0.354 24.703 1.00 82.19 165 GLY A CA 1
ATOM 1290 C C . GLY A 1 165 ? 12.916 0.547 23.651 1.00 82.19 165 GLY A C 1
ATOM 1291 O O . GLY A 1 165 ? 13.965 -0.097 23.742 1.00 82.19 165 GLY A O 1
ATOM 1292 N N . GLY A 1 166 ? 12.718 1.460 22.696 1.00 87.88 166 GLY A N 1
ATOM 1293 C CA . GLY A 1 166 ? 13.738 1.888 21.745 1.00 87.88 166 GLY A CA 1
ATOM 1294 C C . GLY A 1 166 ? 14.202 0.757 20.831 1.00 87.88 166 GLY A C 1
ATOM 1295 O O . GLY A 1 166 ? 13.454 -0.167 20.512 1.00 87.88 166 GLY A O 1
ATOM 1296 N N . VAL A 1 167 ? 15.493 0.779 20.496 1.00 88.69 167 VAL A N 1
ATOM 1297 C CA . VAL A 1 167 ? 16.162 -0.223 19.644 1.00 88.69 167 VAL A CA 1
ATOM 1298 C C . VAL A 1 167 ? 15.933 -1.663 20.110 1.00 88.69 167 VAL A C 1
ATOM 1300 O O . VAL A 1 167 ? 15.868 -2.588 19.301 1.00 88.69 167 VAL A O 1
ATOM 1303 N N . ARG A 1 168 ? 15.801 -1.891 21.422 1.00 90.56 168 ARG A N 1
ATOM 1304 C CA . ARG A 1 168 ? 15.514 -3.232 21.940 1.00 90.56 168 ARG A CA 1
ATOM 1305 C C . ARG A 1 168 ? 14.126 -3.708 21.508 1.00 90.56 168 ARG A C 1
ATOM 1307 O O . ARG A 1 168 ? 14.007 -4.840 21.053 1.00 90.56 168 ARG A O 1
ATOM 1314 N N . ALA A 1 169 ? 13.111 -2.856 21.636 1.00 89.38 169 ALA A N 1
ATOM 1315 C CA . ALA A 1 169 ? 11.747 -3.185 21.240 1.00 89.38 169 ALA A CA 1
ATOM 1316 C C . ALA A 1 169 ? 11.633 -3.369 19.720 1.00 89.38 169 ALA A C 1
ATOM 1318 O O . ALA A 1 169 ? 11.020 -4.337 19.285 1.00 89.38 169 ALA A O 1
ATOM 1319 N N . GLN A 1 170 ? 12.305 -2.529 18.922 1.00 90.25 170 GLN A N 1
ATOM 1320 C CA . GLN A 1 170 ? 12.392 -2.697 17.462 1.00 90.25 170 GLN A CA 1
ATOM 1321 C C . GLN A 1 170 ? 12.916 -4.095 17.094 1.00 90.25 170 GLN A C 1
ATOM 1323 O O . GLN A 1 170 ? 12.276 -4.834 16.350 1.00 90.25 170 GLN A O 1
ATOM 1328 N N . LYS A 1 171 ? 14.035 -4.519 17.701 1.00 89.31 171 LYS A N 1
ATOM 1329 C CA . LYS A 1 171 ? 14.610 -5.858 17.482 1.00 89.31 171 LYS A CA 1
ATOM 1330 C C . LYS A 1 171 ? 13.680 -6.985 17.919 1.00 89.31 171 LYS A C 1
ATOM 1332 O O . LYS A 1 171 ? 13.622 -8.014 17.251 1.00 89.31 171 LYS A O 1
ATOM 1337 N N . GLU A 1 172 ? 12.980 -6.821 19.038 1.00 90.56 172 GLU A N 1
ATOM 1338 C CA . GLU A 1 172 ? 12.008 -7.806 19.517 1.00 90.56 172 GLU A CA 1
ATOM 1339 C C . GLU A 1 172 ? 10.817 -7.926 18.549 1.00 90.56 172 GLU A C 1
ATOM 1341 O O . GLU A 1 172 ? 10.435 -9.046 18.214 1.00 90.56 172 GLU A O 1
ATOM 1346 N N . ILE A 1 173 ? 10.298 -6.809 18.025 1.00 90.81 173 ILE A N 1
ATOM 1347 C CA . ILE A 1 173 ? 9.216 -6.784 17.025 1.00 90.81 173 ILE A CA 1
ATOM 1348 C C . ILE A 1 173 ? 9.660 -7.449 15.719 1.00 90.81 173 ILE A C 1
ATOM 1350 O O . ILE A 1 173 ? 8.988 -8.368 15.257 1.00 90.81 173 ILE A O 1
ATOM 1354 N N . ILE A 1 174 ? 10.815 -7.065 15.166 1.00 90.19 174 ILE A N 1
ATOM 1355 C CA . ILE A 1 174 ? 11.379 -7.686 13.955 1.00 90.19 174 ILE A CA 1
ATOM 1356 C C . ILE A 1 174 ? 11.565 -9.191 14.171 1.00 90.19 174 ILE A C 1
ATOM 1358 O O . ILE A 1 174 ? 11.209 -10.007 13.323 1.00 90.19 174 ILE A O 1
ATOM 1362 N N . ASN A 1 175 ? 12.068 -9.597 15.339 1.00 89.44 175 ASN A N 1
ATOM 1363 C CA . ASN A 1 175 ? 12.229 -11.009 15.661 1.00 89.44 175 ASN A CA 1
ATOM 1364 C C . ASN A 1 175 ? 10.883 -11.752 15.745 1.00 89.44 175 ASN A C 1
ATOM 1366 O O . ASN A 1 175 ? 10.811 -12.903 15.315 1.00 89.44 175 ASN A O 1
ATOM 1370 N N . ILE A 1 176 ? 9.829 -11.116 16.267 1.00 91.19 176 ILE A N 1
ATOM 1371 C CA . ILE A 1 176 ? 8.469 -11.671 16.271 1.00 91.19 176 ILE A CA 1
ATOM 1372 C C . ILE A 1 176 ? 7.960 -11.830 14.838 1.00 91.19 176 ILE A C 1
ATOM 1374 O O . ILE A 1 176 ? 7.491 -12.910 14.492 1.00 91.19 176 ILE A O 1
ATOM 1378 N N . LEU A 1 177 ? 8.084 -10.801 13.996 1.00 91.50 177 LEU A N 1
ATOM 1379 C CA . LEU A 1 177 ? 7.611 -10.839 12.611 1.00 91.50 177 LEU A CA 1
ATOM 1380 C C . LEU A 1 177 ? 8.347 -11.893 11.790 1.00 91.50 177 LEU A C 1
ATOM 1382 O O . LEU A 1 177 ? 7.705 -12.676 11.093 1.00 91.50 177 LEU A O 1
ATOM 1386 N N . ARG A 1 178 ? 9.672 -11.973 11.920 1.00 89.06 178 ARG A N 1
ATOM 1387 C CA . ARG A 1 178 ? 10.502 -12.950 11.207 1.00 89.06 178 ARG A CA 1
ATOM 1388 C C . ARG A 1 178 ? 10.146 -14.397 11.546 1.00 89.06 178 ARG A C 1
ATOM 1390 O O . ARG A 1 178 ? 10.212 -15.258 10.675 1.00 89.06 178 ARG A O 1
ATOM 1397 N N . HIS A 1 179 ? 9.783 -14.672 12.798 1.00 88.50 179 HIS A N 1
ATOM 1398 C CA . HIS A 1 179 ? 9.520 -16.032 13.285 1.00 88.50 179 HIS A CA 1
ATOM 1399 C C . HIS A 1 179 ? 8.032 -16.316 13.528 1.00 88.50 179 HIS A C 1
ATOM 1401 O O . HIS A 1 179 ? 7.695 -17.310 14.181 1.00 88.50 179 HIS A O 1
ATOM 1407 N N . ARG A 1 180 ? 7.131 -15.455 13.038 1.00 90.31 180 ARG A N 1
ATOM 1408 C CA . ARG A 1 180 ? 5.689 -15.647 13.211 1.00 90.31 180 ARG A CA 1
ATOM 1409 C C . ARG A 1 180 ? 5.213 -16.900 12.484 1.00 90.31 180 ARG A C 1
ATOM 1411 O O . ARG A 1 180 ? 5.738 -17.282 11.440 1.00 90.31 180 ARG A O 1
ATOM 1418 N N . GLN A 1 181 ? 4.196 -17.539 13.050 1.00 88.38 181 GLN A N 1
ATOM 1419 C CA . GLN A 1 181 ? 3.537 -18.661 12.393 1.00 88.38 181 GLN A CA 1
ATOM 1420 C C . GLN A 1 181 ? 2.713 -18.149 11.215 1.00 88.38 181 GLN A C 1
ATOM 1422 O O . GLN A 1 181 ? 2.009 -17.154 11.363 1.00 88.38 181 GLN A O 1
ATOM 1427 N N . ASP A 1 182 ? 2.797 -18.855 10.087 1.00 90.44 182 ASP A N 1
ATOM 1428 C CA . ASP A 1 182 ? 2.037 -18.566 8.867 1.00 90.44 182 ASP A CA 1
ATOM 1429 C C . ASP A 1 182 ? 2.088 -17.079 8.449 1.00 90.44 182 ASP A C 1
ATOM 1431 O O . ASP A 1 182 ? 1.093 -16.356 8.567 1.00 90.44 182 ASP A O 1
ATOM 1435 N N . PRO A 1 183 ? 3.258 -16.585 7.996 1.00 91.69 183 PRO A N 1
ATOM 1436 C CA . PRO A 1 183 ? 3.415 -15.183 7.626 1.00 91.69 183 PRO A CA 1
ATOM 1437 C C . PRO A 1 183 ? 2.556 -14.792 6.415 1.00 91.69 183 PRO A C 1
ATOM 1439 O O . PRO A 1 183 ? 2.106 -13.653 6.363 1.00 91.69 183 PRO A O 1
ATOM 1442 N N . ALA A 1 184 ? 2.266 -15.731 5.505 1.00 92.62 184 ALA A N 1
ATOM 1443 C CA . ALA A 1 184 ? 1.376 -15.518 4.363 1.00 92.62 184 ALA A CA 1
ATOM 1444 C C . ALA A 1 184 ? -0.077 -15.292 4.803 1.00 92.62 184 ALA A C 1
ATOM 1446 O O . ALA A 1 184 ? -0.745 -14.394 4.300 1.00 92.62 184 ALA A O 1
ATOM 1447 N N . GLY A 1 185 ? -0.551 -16.060 5.790 1.00 93.69 185 GLY A N 1
ATOM 1448 C CA . GLY A 1 185 ? -1.844 -15.825 6.426 1.00 93.69 185 GLY A CA 1
ATOM 1449 C C . GLY A 1 185 ? -1.848 -14.640 7.395 1.00 93.69 185 GLY A C 1
ATOM 1450 O O . GLY A 1 185 ? -2.917 -14.240 7.840 1.00 93.69 185 GLY A O 1
ATOM 1451 N N . ASN A 1 186 ? -0.688 -14.071 7.738 1.00 93.94 186 ASN A N 1
ATOM 1452 C CA . ASN A 1 186 ? -0.549 -12.963 8.683 1.00 93.94 186 ASN A CA 1
ATOM 1453 C C . ASN A 1 186 ? 0.393 -11.864 8.153 1.00 93.94 186 ASN A C 1
ATOM 1455 O O . ASN A 1 186 ? 1.440 -11.617 8.772 1.00 93.94 186 ASN A O 1
ATOM 1459 N N . PRO A 1 187 ? 0.068 -11.220 7.018 1.00 95.06 187 PRO A N 1
ATOM 1460 C CA . PRO A 1 187 ? 0.867 -10.129 6.482 1.00 95.06 187 PRO A CA 1
ATOM 1461 C C . PRO A 1 187 ? 0.745 -8.888 7.373 1.00 95.06 187 PRO A C 1
ATOM 1463 O O . PRO A 1 187 ? -0.262 -8.697 8.067 1.00 95.06 187 PRO A O 1
ATOM 1466 N N . MET A 1 188 ? 1.786 -8.060 7.367 1.00 95.19 188 MET A N 1
ATOM 1467 C CA . MET A 1 188 ? 1.883 -6.856 8.190 1.00 95.19 188 MET A CA 1
ATOM 1468 C C . MET A 1 188 ? 2.322 -5.670 7.339 1.00 95.19 188 MET A C 1
ATOM 1470 O O . MET A 1 188 ? 3.448 -5.654 6.859 1.00 95.19 188 MET A O 1
ATOM 1474 N N . THR A 1 189 ? 1.468 -4.665 7.212 1.00 95.81 189 THR A N 1
ATOM 1475 C CA . THR A 1 189 ? 1.814 -3.391 6.585 1.00 95.81 189 THR A CA 1
ATOM 1476 C C . THR A 1 189 ? 1.995 -2.323 7.654 1.00 95.81 189 THR A C 1
ATOM 1478 O O . THR A 1 189 ? 1.093 -2.074 8.459 1.00 95.81 189 THR A O 1
ATOM 1481 N N . PHE A 1 190 ? 3.162 -1.697 7.669 1.00 95.38 190 PHE A N 1
ATOM 1482 C CA . PHE A 1 190 ? 3.452 -0.499 8.437 1.00 95.38 190 PHE A CA 1
ATOM 1483 C C . PHE A 1 190 ? 3.024 0.729 7.642 1.00 95.38 190 PHE A C 1
ATOM 1485 O O . PHE A 1 190 ? 3.205 0.787 6.431 1.00 95.38 190 PHE A O 1
ATOM 1492 N N . ILE A 1 191 ? 2.388 1.673 8.326 1.00 95.31 191 ILE A N 1
ATOM 1493 C CA . ILE A 1 191 ? 1.874 2.911 7.757 1.00 95.31 191 ILE A CA 1
ATOM 1494 C C . ILE A 1 191 ? 2.415 4.046 8.612 1.00 95.31 191 ILE A C 1
ATOM 1496 O O . ILE A 1 191 ? 1.868 4.362 9.679 1.00 95.31 191 ILE A O 1
ATOM 1500 N N . SER A 1 192 ? 3.512 4.624 8.143 1.00 92.94 192 SER A N 1
ATOM 1501 C CA . SER A 1 192 ? 4.181 5.730 8.811 1.00 92.94 192 SER A CA 1
ATOM 1502 C C . SER A 1 192 ? 3.292 6.970 8.753 1.00 92.94 192 SER A C 1
ATOM 1504 O O . SER A 1 192 ? 2.737 7.324 7.717 1.00 92.94 192 SER A O 1
ATOM 1506 N N . CYS A 1 193 ? 3.068 7.580 9.913 1.00 89.50 193 CYS A N 1
ATOM 1507 C CA . CYS A 1 193 ? 2.293 8.809 10.076 1.00 89.50 193 CYS A CA 1
ATOM 1508 C C . CYS A 1 193 ? 3.201 9.871 10.698 1.00 89.50 193 CYS A C 1
ATOM 1510 O O . CYS A 1 193 ? 2.897 10.406 11.762 1.00 89.50 193 CYS A O 1
ATOM 1512 N N . THR A 1 194 ? 4.377 10.100 10.120 1.00 87.38 194 THR A N 1
ATOM 1513 C CA . THR A 1 194 ? 5.381 11.029 10.640 1.00 87.38 194 THR A CA 1
ATOM 1514 C C . THR A 1 194 ? 6.237 11.550 9.502 1.00 87.38 194 THR A C 1
ATOM 1516 O O . THR A 1 194 ? 6.432 10.865 8.517 1.00 87.38 194 THR A O 1
ATOM 1519 N N . ASN A 1 195 ? 6.794 12.738 9.686 1.00 84.06 195 ASN A N 1
ATOM 1520 C CA . ASN A 1 195 ? 7.770 13.350 8.789 1.00 84.06 195 ASN A CA 1
ATOM 1521 C C . ASN A 1 195 ? 9.199 13.275 9.369 1.00 84.06 195 ASN A C 1
ATOM 1523 O O . ASN A 1 195 ? 10.047 14.120 9.073 1.00 84.06 195 ASN A O 1
ATOM 1527 N N . GLU A 1 196 ? 9.411 12.372 10.330 1.00 85.88 196 GLU A N 1
ATOM 1528 C CA . GLU A 1 196 ? 10.691 12.130 10.991 1.00 85.88 196 GLU A CA 1
ATOM 1529 C C . GLU A 1 196 ? 11.205 10.734 10.621 1.00 85.88 196 GLU A C 1
ATOM 1531 O O . GLU A 1 196 ? 11.025 9.787 11.389 1.00 85.88 196 GLU A O 1
ATOM 1536 N N . ASP A 1 197 ? 11.851 10.633 9.458 1.00 82.31 197 ASP A N 1
ATOM 1537 C CA . ASP A 1 197 ? 12.325 9.385 8.837 1.00 82.31 197 ASP A CA 1
ATOM 1538 C C . ASP A 1 197 ? 13.095 8.492 9.827 1.00 82.31 197 ASP A C 1
ATOM 1540 O O . ASP A 1 197 ? 12.781 7.315 10.000 1.00 82.31 197 ASP A O 1
ATOM 1544 N N . ASP A 1 198 ? 14.021 9.081 10.596 1.00 84.88 198 ASP A N 1
ATOM 1545 C CA . ASP A 1 198 ? 14.836 8.375 11.598 1.00 84.88 198 ASP A CA 1
ATOM 1546 C C . ASP A 1 198 ? 13.998 7.601 12.640 1.00 84.88 198 ASP A C 1
ATOM 1548 O O . ASP A 1 198 ? 14.472 6.631 13.240 1.00 84.88 198 ASP A O 1
ATOM 1552 N N . GLN A 1 199 ? 12.761 8.033 12.915 1.00 85.25 199 GLN A N 1
ATOM 1553 C CA . GLN A 1 199 ? 11.902 7.388 13.911 1.00 85.25 199 GLN A CA 1
ATOM 1554 C C . GLN A 1 199 ? 11.177 6.150 13.372 1.00 85.25 199 GLN A C 1
ATOM 1556 O O . GLN A 1 199 ? 10.769 5.304 14.181 1.00 85.25 199 GLN A O 1
ATOM 1561 N N . VAL A 1 200 ? 11.026 6.043 12.050 1.00 87.94 200 VAL A N 1
ATOM 1562 C CA . VAL A 1 200 ? 10.294 4.975 11.351 1.00 87.94 200 VAL A CA 1
ATOM 1563 C C . VAL A 1 200 ? 11.180 4.106 10.467 1.00 87.94 200 VAL A C 1
ATOM 1565 O O . VAL A 1 200 ? 10.724 3.053 10.043 1.00 87.94 200 VAL A O 1
ATOM 1568 N N . GLU A 1 201 ? 12.462 4.437 10.309 1.00 88.94 201 GLU A N 1
ATOM 1569 C CA . GLU A 1 201 ? 13.435 3.644 9.539 1.00 88.94 201 GLU A CA 1
ATOM 1570 C C . GLU A 1 201 ? 13.455 2.155 9.928 1.00 88.94 201 GLU A C 1
ATOM 1572 O O . GLU A 1 201 ? 13.579 1.268 9.091 1.00 88.94 201 GLU A O 1
ATOM 1577 N N . TRP A 1 202 ? 13.226 1.843 11.207 1.00 90.06 202 TRP A N 1
ATOM 1578 C CA . TRP A 1 202 ? 13.149 0.455 11.674 1.00 90.06 202 TRP A CA 1
ATOM 1579 C C . TRP A 1 202 ? 11.984 -0.347 11.057 1.00 90.06 202 TRP A C 1
ATOM 1581 O O . TRP A 1 202 ? 12.011 -1.578 11.087 1.00 90.06 202 TRP A O 1
ATOM 1591 N N . MET A 1 203 ? 10.935 0.321 10.566 1.00 91.94 203 MET A N 1
ATOM 1592 C CA . MET A 1 203 ? 9.821 -0.304 9.849 1.00 91.94 203 MET A CA 1
ATOM 1593 C C . MET A 1 203 ? 10.251 -0.710 8.435 1.00 91.94 203 MET A C 1
ATOM 1595 O O . MET A 1 203 ? 9.918 -1.821 8.024 1.00 91.94 203 MET A O 1
ATOM 1599 N N . LYS A 1 204 ? 11.070 0.114 7.764 1.00 87.88 204 LYS A N 1
ATOM 1600 C CA . LYS A 1 204 ? 11.731 -0.231 6.493 1.00 87.88 204 LYS A CA 1
ATOM 1601 C C . LYS A 1 204 ? 12.704 -1.394 6.683 1.00 87.88 204 LYS A C 1
ATOM 1603 O O . LYS A 1 204 ? 12.631 -2.395 5.976 1.00 87.88 204 LYS A O 1
ATOM 1608 N N . ASP A 1 205 ? 13.505 -1.361 7.754 1.00 86.50 205 ASP A N 1
ATOM 1609 C CA . ASP A 1 205 ? 14.323 -2.518 8.147 1.00 86.50 205 ASP A CA 1
ATOM 1610 C C . ASP A 1 205 ? 13.452 -3.775 8.343 1.00 86.50 205 ASP A C 1
ATOM 1612 O O . ASP A 1 205 ? 13.859 -4.888 8.015 1.00 86.50 205 ASP A O 1
ATOM 1616 N N . ALA A 1 206 ? 12.255 -3.643 8.927 1.00 88.44 206 ALA A N 1
ATOM 1617 C CA . ALA A 1 206 ? 11.370 -4.780 9.158 1.00 88.44 206 ALA A CA 1
ATOM 1618 C C . ALA A 1 206 ? 10.823 -5.369 7.850 1.00 88.44 206 ALA A C 1
ATOM 1620 O O . ALA A 1 206 ? 10.765 -6.596 7.750 1.00 88.44 206 ALA A O 1
ATOM 1621 N N . GLU A 1 207 ? 10.450 -4.528 6.885 1.00 89.00 207 GLU A N 1
ATOM 1622 C CA . GLU A 1 207 ? 10.061 -4.913 5.523 1.00 89.00 207 GLU A CA 1
ATOM 1623 C C . GLU A 1 207 ? 11.177 -5.696 4.822 1.00 89.00 207 GLU A C 1
ATOM 1625 O O . GLU A 1 207 ? 10.955 -6.844 4.436 1.00 89.00 207 GLU A O 1
ATOM 1630 N N . GLU A 1 208 ? 12.408 -5.173 4.797 1.00 83.25 208 GLU A N 1
ATOM 1631 C CA . GLU A 1 208 ? 13.542 -5.858 4.155 1.00 83.25 208 GLU A CA 1
ATOM 1632 C C . GLU A 1 208 ? 13.865 -7.222 4.800 1.00 83.25 208 GLU A C 1
ATOM 1634 O O . GLU A 1 208 ? 14.347 -8.162 4.157 1.00 83.25 208 GLU A O 1
ATOM 1639 N N . LEU A 1 209 ? 13.638 -7.343 6.111 1.00 84.19 209 LEU A N 1
ATOM 1640 C CA . LEU A 1 209 ? 14.101 -8.469 6.920 1.00 84.19 209 LEU A CA 1
ATOM 1641 C C . LEU A 1 209 ? 13.049 -9.545 7.201 1.00 84.19 209 LEU A C 1
ATOM 1643 O O . LEU A 1 209 ? 13.426 -10.632 7.681 1.00 84.19 209 LEU A O 1
ATOM 1647 N N . CYS A 1 210 ? 11.764 -9.249 7.001 1.00 87.12 210 CYS A N 1
ATOM 1648 C CA . CYS A 1 210 ? 10.654 -10.116 7.380 1.00 87.12 210 CYS A CA 1
ATOM 1649 C C . CYS A 1 210 ? 9.768 -10.426 6.170 1.00 87.12 210 CYS A C 1
ATOM 1651 O O . CYS A 1 210 ? 9.291 -9.518 5.504 1.00 87.12 210 CYS A O 1
ATOM 1653 N N . PRO A 1 211 ? 9.446 -11.705 5.913 1.00 89.00 211 PRO A N 1
ATOM 1654 C CA . PRO A 1 211 ? 8.571 -12.046 4.800 1.00 89.00 211 PRO A CA 1
ATOM 1655 C C . PRO A 1 211 ? 7.156 -11.510 5.047 1.00 89.00 211 PRO A C 1
ATOM 1657 O O . PRO A 1 211 ? 6.692 -11.493 6.194 1.00 89.00 211 PRO A O 1
ATOM 1660 N N . TYR A 1 212 ? 6.447 -11.159 3.972 1.00 91.94 212 TYR A N 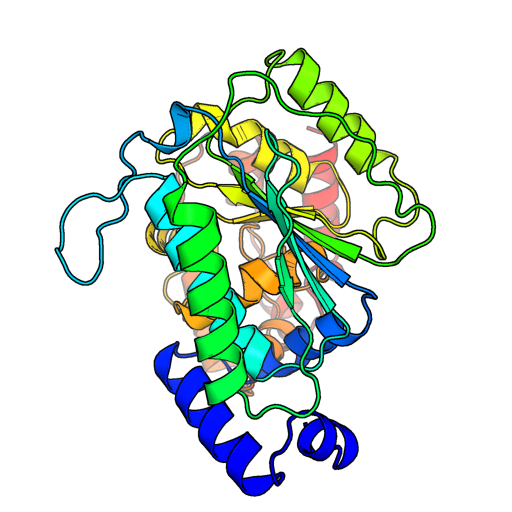1
ATOM 1661 C CA . TYR A 1 212 ? 5.076 -10.634 4.012 1.00 91.94 212 TYR A CA 1
ATOM 1662 C C . TYR A 1 212 ? 4.927 -9.404 4.922 1.00 91.94 212 TYR A C 1
ATOM 1664 O O . TYR A 1 212 ? 3.979 -9.301 5.711 1.00 91.94 212 TYR A O 1
ATOM 1672 N N . CYS A 1 213 ? 5.922 -8.526 4.879 1.00 92.31 213 CYS A N 1
ATOM 1673 C CA . CYS A 1 213 ? 5.887 -7.213 5.494 1.00 92.31 213 CYS A CA 1
ATOM 1674 C C . CYS A 1 213 ? 5.949 -6.163 4.389 1.00 92.31 213 CYS A C 1
ATOM 1676 O O . CYS A 1 213 ? 6.510 -6.444 3.341 1.00 92.31 213 CYS A O 1
ATOM 1678 N N . SER A 1 214 ? 5.336 -5.007 4.614 1.00 92.69 214 SER A N 1
ATOM 1679 C CA . SER A 1 214 ? 5.543 -3.839 3.762 1.00 92.69 214 SER A CA 1
ATOM 1680 C C . SER A 1 214 ? 5.548 -2.572 4.604 1.00 92.69 214 SER A C 1
ATOM 1682 O O . SER A 1 214 ? 4.880 -2.533 5.643 1.00 92.69 214 SER A O 1
ATOM 1684 N N . GLU A 1 215 ? 6.248 -1.543 4.164 1.00 92.38 215 GLU A N 1
ATOM 1685 C CA . GLU A 1 215 ? 6.186 -0.190 4.713 1.00 92.38 215 GLU A CA 1
ATOM 1686 C C . GLU A 1 215 ? 5.460 0.721 3.711 1.00 92.38 215 GLU A C 1
ATOM 1688 O O . GLU A 1 215 ? 5.297 0.382 2.539 1.00 92.38 215 GLU A O 1
ATOM 1693 N N . SER A 1 216 ? 4.845 1.802 4.184 1.00 91.44 216 SER A N 1
ATOM 1694 C CA . SER A 1 216 ? 4.129 2.724 3.310 1.00 91.44 216 SER A CA 1
ATOM 1695 C C . SER A 1 216 ? 4.015 4.085 3.974 1.00 91.44 216 SER A C 1
ATOM 1697 O O . SER A 1 216 ? 3.204 4.288 4.890 1.00 91.44 216 SER A O 1
ATOM 1699 N N . ASP A 1 217 ? 4.764 5.039 3.439 1.00 89.25 217 ASP A N 1
ATOM 1700 C CA . ASP A 1 217 ? 4.718 6.423 3.886 1.00 89.25 217 ASP A CA 1
ATOM 1701 C C . ASP A 1 217 ? 3.522 7.177 3.279 1.00 89.25 217 ASP A C 1
ATOM 1703 O O . ASP A 1 217 ? 2.621 6.577 2.681 1.00 89.25 217 ASP A O 1
ATOM 1707 N N . ASP A 1 218 ? 3.424 8.490 3.469 1.00 88.25 218 ASP A N 1
ATOM 1708 C CA . ASP A 1 218 ? 2.412 9.304 2.811 1.00 88.25 218 ASP A CA 1
ATOM 1709 C C . ASP A 1 218 ? 2.582 9.319 1.273 1.00 88.25 218 ASP A C 1
ATOM 1711 O O . ASP A 1 218 ? 3.657 9.111 0.713 1.00 88.25 218 ASP A O 1
ATOM 1715 N N . PHE A 1 219 ? 1.485 9.585 0.554 1.00 90.69 219 PHE A N 1
ATOM 1716 C CA . PHE A 1 219 ? 1.457 9.524 -0.914 1.00 90.69 219 PHE A CA 1
ATOM 1717 C C . PHE A 1 219 ? 2.510 10.410 -1.600 1.00 90.69 219 PHE A C 1
ATOM 1719 O O . PHE A 1 219 ? 2.992 10.062 -2.680 1.00 90.69 219 PHE A O 1
ATOM 1726 N N . LYS A 1 220 ? 2.814 11.583 -1.037 1.00 89.69 220 LYS A N 1
ATOM 1727 C CA . LYS A 1 220 ? 3.748 12.531 -1.642 1.00 89.69 220 LYS A CA 1
ATOM 1728 C C . LYS A 1 220 ? 5.166 11.984 -1.581 1.00 89.69 220 LYS A C 1
ATOM 1730 O O . LYS A 1 220 ? 5.840 11.998 -2.611 1.00 89.69 220 LYS A O 1
ATOM 1735 N N . ASP A 1 221 ? 5.587 11.519 -0.416 1.00 89.06 221 ASP A N 1
ATOM 1736 C CA . ASP A 1 221 ? 6.962 11.089 -0.189 1.00 89.06 221 ASP A CA 1
ATOM 1737 C C . ASP A 1 221 ? 7.215 9.733 -0.857 1.00 89.06 221 ASP A C 1
ATOM 1739 O O . ASP A 1 221 ? 8.147 9.612 -1.659 1.00 89.06 221 ASP A O 1
ATOM 1743 N N . GLU A 1 222 ? 6.265 8.804 -0.737 1.00 89.81 222 GLU A N 1
ATOM 1744 C CA . GLU A 1 222 ? 6.252 7.542 -1.481 1.00 89.81 222 GLU A CA 1
ATOM 1745 C C . GLU A 1 222 ? 6.285 7.772 -3.007 1.00 89.81 222 GLU A C 1
ATOM 1747 O O . GLU A 1 222 ? 7.019 7.123 -3.750 1.00 89.81 222 GLU A O 1
ATOM 1752 N N . GLY A 1 223 ? 5.523 8.747 -3.516 1.00 91.62 223 GLY A N 1
ATOM 1753 C CA . GLY A 1 223 ? 5.522 9.071 -4.943 1.00 91.62 223 GLY A CA 1
ATOM 1754 C C . GLY A 1 223 ? 6.846 9.651 -5.443 1.00 91.62 223 GLY A C 1
ATOM 1755 O O . GLY A 1 223 ? 7.223 9.424 -6.597 1.00 91.62 223 GLY A O 1
ATOM 1756 N N . LEU A 1 224 ? 7.572 10.384 -4.595 1.00 90.62 224 LEU A N 1
ATOM 1757 C CA . LEU A 1 224 ? 8.912 10.873 -4.915 1.00 90.62 224 LEU A CA 1
ATOM 1758 C C . LEU A 1 224 ? 9.932 9.729 -4.940 1.00 90.62 224 LEU A C 1
ATOM 1760 O O . LEU A 1 224 ? 10.776 9.707 -5.841 1.00 90.62 224 LEU A O 1
ATOM 1764 N N . GLU A 1 225 ? 9.835 8.785 -4.003 1.00 88.25 225 GLU A N 1
ATOM 1765 C CA . GLU A 1 225 ? 10.650 7.568 -3.947 1.00 88.25 225 GLU A CA 1
ATOM 1766 C C . GLU A 1 225 ? 10.421 6.690 -5.185 1.00 88.25 225 GLU A C 1
ATOM 1768 O O . GLU A 1 225 ? 11.354 6.457 -5.960 1.00 88.25 225 GLU A O 1
ATOM 1773 N N . VAL A 1 226 ? 9.167 6.353 -5.491 1.00 90.62 226 VAL A N 1
ATOM 1774 C CA . VAL A 1 226 ? 8.812 5.586 -6.694 1.00 90.62 226 VAL A CA 1
ATOM 1775 C C . VAL A 1 226 ? 9.277 6.294 -7.969 1.00 90.62 226 VAL A C 1
ATOM 1777 O O . VAL A 1 226 ? 9.822 5.660 -8.871 1.00 90.62 226 VAL A O 1
ATOM 1780 N N . MET A 1 227 ? 9.133 7.618 -8.076 1.00 91.56 227 MET A N 1
ATOM 1781 C CA . MET A 1 227 ? 9.627 8.357 -9.246 1.00 91.56 227 MET A CA 1
ATOM 1782 C C . MET A 1 227 ? 11.160 8.317 -9.354 1.00 91.56 227 MET A C 1
ATOM 1784 O O . MET A 1 227 ? 11.695 8.257 -10.466 1.00 91.56 227 MET A O 1
ATOM 1788 N N . ARG A 1 228 ? 11.875 8.368 -8.225 1.00 90.06 228 ARG A N 1
ATOM 1789 C CA . ARG A 1 228 ? 13.341 8.266 -8.165 1.00 90.06 228 ARG A CA 1
ATOM 1790 C C . ARG A 1 228 ? 13.822 6.877 -8.584 1.00 90.06 228 ARG A C 1
ATOM 1792 O O . ARG A 1 228 ? 14.874 6.788 -9.218 1.00 90.06 228 ARG A O 1
ATOM 1799 N N . ASP A 1 229 ? 13.061 5.835 -8.263 1.00 88.50 229 ASP A N 1
ATOM 1800 C CA . ASP A 1 229 ? 13.480 4.447 -8.451 1.00 88.50 229 ASP A CA 1
ATOM 1801 C C . ASP A 1 229 ? 12.961 3.823 -9.746 1.00 88.50 229 ASP A C 1
ATOM 1803 O O . ASP A 1 229 ? 13.747 3.281 -10.529 1.00 88.50 229 ASP A O 1
ATOM 1807 N N . GLN A 1 230 ? 11.679 3.997 -10.046 1.00 91.31 230 GLN A N 1
ATOM 1808 C CA . GLN A 1 230 ? 11.034 3.455 -11.241 1.00 91.31 230 GLN A CA 1
ATOM 1809 C C . GLN A 1 230 ? 11.056 4.415 -12.441 1.00 91.31 230 GLN A C 1
ATOM 1811 O O . GLN A 1 230 ? 10.911 3.996 -13.592 1.00 91.31 230 GLN A O 1
ATOM 1816 N N . GLY A 1 231 ? 11.297 5.704 -12.195 1.00 92.69 231 GLY A N 1
ATOM 1817 C CA . GLY A 1 231 ? 11.346 6.742 -13.218 1.00 92.69 231 GLY A CA 1
ATOM 1818 C C . GLY A 1 231 ? 9.977 7.308 -13.603 1.00 92.69 231 GLY A C 1
ATOM 1819 O O . GLY A 1 231 ? 8.920 6.746 -13.331 1.00 92.69 231 GLY A O 1
ATOM 1820 N N . VAL A 1 232 ? 10.003 8.440 -14.310 1.00 93.75 232 VAL A N 1
ATOM 1821 C CA . VAL A 1 232 ? 8.816 9.262 -14.641 1.00 93.75 232 VAL A CA 1
ATOM 1822 C C . VAL A 1 232 ? 7.777 8.587 -15.545 1.00 93.75 232 VAL A C 1
ATOM 1824 O O . VAL A 1 232 ? 6.707 9.144 -15.771 1.00 93.75 232 VAL A O 1
ATOM 1827 N N . ALA A 1 233 ? 8.101 7.431 -16.123 1.00 94.56 233 ALA A N 1
ATOM 1828 C CA . ALA A 1 233 ? 7.204 6.705 -17.013 1.00 94.56 233 ALA A CA 1
ATOM 1829 C C . ALA A 1 233 ? 6.216 5.797 -16.265 1.00 94.56 233 ALA A C 1
ATOM 1831 O O . ALA A 1 233 ? 5.237 5.370 -16.876 1.00 94.56 233 ALA A O 1
ATOM 1832 N N . LEU A 1 234 ? 6.454 5.493 -14.982 1.00 92.62 234 LEU A N 1
ATOM 1833 C CA . LEU A 1 234 ? 5.504 4.747 -14.162 1.00 92.62 234 LEU A CA 1
ATOM 1834 C C . LEU A 1 234 ? 4.417 5.706 -13.637 1.00 92.62 234 LEU A C 1
ATOM 1836 O O . LEU A 1 234 ? 4.742 6.644 -12.906 1.00 92.62 234 LEU A O 1
ATOM 1840 N N . PRO A 1 235 ? 3.132 5.507 -13.982 1.00 90.88 235 PRO A N 1
ATOM 1841 C CA . PRO A 1 235 ? 2.059 6.368 -13.499 1.00 90.88 235 PRO A CA 1
ATOM 1842 C C . PRO A 1 235 ? 1.698 6.020 -12.048 1.00 90.88 235 PRO A C 1
ATOM 1844 O O . PRO A 1 235 ? 0.798 5.220 -11.794 1.00 90.88 235 PRO A O 1
ATOM 1847 N N . TYR A 1 236 ? 2.404 6.625 -11.093 1.00 92.00 236 TYR A N 1
ATOM 1848 C CA . TYR A 1 236 ? 2.130 6.452 -9.667 1.00 92.00 236 TYR A CA 1
ATOM 1849 C C . TYR A 1 236 ? 1.028 7.410 -9.195 1.00 92.00 236 TYR A C 1
ATOM 1851 O O . TYR A 1 236 ? 1.265 8.580 -8.896 1.00 92.00 236 TYR A O 1
ATOM 1859 N N . THR A 1 237 ? -0.210 6.921 -9.192 1.00 93.69 237 THR A N 1
ATOM 1860 C CA . THR A 1 237 ? -1.396 7.685 -8.781 1.00 93.69 237 THR A CA 1
ATOM 1861 C C . THR A 1 237 ? -1.729 7.454 -7.308 1.00 93.69 237 THR A C 1
ATOM 1863 O O . THR A 1 237 ? -1.263 6.495 -6.690 1.00 93.69 237 THR A O 1
ATOM 1866 N N . LYS A 1 238 ? -2.605 8.291 -6.733 1.00 92.94 238 LYS A N 1
ATOM 1867 C CA . LYS A 1 238 ? -3.097 8.088 -5.357 1.00 92.94 238 LYS A CA 1
ATOM 1868 C C . LYS A 1 238 ? -3.789 6.730 -5.202 1.00 92.94 238 LYS A C 1
ATOM 1870 O O . LYS A 1 238 ? -3.691 6.101 -4.155 1.00 92.94 238 LYS A O 1
ATOM 1875 N N . GLY A 1 239 ? -4.477 6.272 -6.242 1.00 92.75 239 GLY A N 1
ATOM 1876 C CA . GLY A 1 239 ? -5.109 4.964 -6.304 1.00 92.75 239 GLY A CA 1
ATOM 1877 C C . GLY A 1 239 ? -4.093 3.838 -6.314 1.00 92.75 239 GLY A C 1
ATOM 1878 O O . GLY A 1 239 ? -4.261 2.895 -5.551 1.00 92.75 239 GLY A O 1
ATOM 1879 N N . PHE A 1 240 ? -3.025 3.964 -7.108 1.00 92.31 240 PHE A N 1
ATOM 1880 C CA . PHE A 1 240 ? -1.904 3.023 -7.086 1.00 92.31 240 PHE A CA 1
ATOM 1881 C C . PHE A 1 240 ? -1.370 2.874 -5.657 1.00 92.31 240 PHE A C 1
ATOM 1883 O O . PHE A 1 240 ? -1.378 1.774 -5.110 1.00 92.31 240 PHE A O 1
ATOM 1890 N N . HIS A 1 241 ? -1.031 4.000 -5.029 1.00 93.69 241 HIS A N 1
ATOM 1891 C CA . HIS A 1 241 ? -0.554 4.057 -3.652 1.00 93.69 241 HIS A CA 1
ATOM 1892 C C . HIS A 1 241 ? -1.508 3.372 -2.661 1.00 93.69 241 HIS A C 1
ATOM 1894 O O . HIS A 1 241 ? -1.097 2.467 -1.944 1.00 93.69 241 HIS A O 1
ATOM 1900 N N . LEU A 1 242 ? -2.801 3.726 -2.669 1.00 94.06 242 LEU A N 1
ATOM 1901 C CA . LEU A 1 242 ? -3.792 3.131 -1.762 1.00 94.06 242 LEU A CA 1
ATOM 1902 C C . LEU A 1 242 ? -3.909 1.612 -1.920 1.00 94.06 242 LEU A C 1
ATOM 1904 O O . LEU A 1 242 ? -4.077 0.909 -0.921 1.00 94.06 242 LEU A O 1
ATOM 1908 N N . ILE A 1 243 ? -3.848 1.095 -3.154 1.00 92.88 243 ILE A N 1
ATOM 1909 C CA . ILE A 1 243 ? -3.907 -0.354 -3.363 1.00 92.88 243 ILE A CA 1
ATOM 1910 C C . ILE A 1 243 ? -2.631 -1.007 -2.833 1.00 92.88 243 ILE A C 1
ATOM 1912 O O . ILE A 1 243 ? -2.721 -2.021 -2.145 1.00 92.88 243 ILE A O 1
ATOM 1916 N N . CYS A 1 244 ? -1.462 -0.417 -3.073 1.00 92.12 244 CYS A N 1
ATOM 1917 C CA . CYS A 1 244 ? -0.204 -0.937 -2.544 1.00 92.12 244 CYS A CA 1
ATOM 1918 C C . CYS A 1 244 ? -0.190 -0.965 -1.017 1.00 92.12 244 CYS A C 1
ATOM 1920 O O . CYS A 1 244 ? 0.076 -2.020 -0.450 1.00 92.12 244 CYS A O 1
ATOM 1922 N N . THR A 1 245 ? -0.624 0.104 -0.348 1.00 94.06 245 THR A N 1
ATOM 1923 C CA . THR A 1 245 ? -0.784 0.110 1.114 1.00 94.06 245 THR A CA 1
ATOM 1924 C C . THR A 1 245 ? -1.730 -0.999 1.602 1.00 94.06 245 THR A C 1
ATOM 1926 O O . THR A 1 245 ? -1.571 -1.512 2.704 1.00 94.06 245 THR A O 1
ATOM 1929 N N . LEU A 1 246 ? -2.730 -1.398 0.807 1.00 95.19 246 LEU A N 1
ATOM 1930 C CA . LEU A 1 246 ? -3.660 -2.467 1.179 1.00 95.19 246 LEU A CA 1
ATOM 1931 C C . LEU A 1 246 ? -3.103 -3.876 0.945 1.00 95.19 246 LEU A C 1
ATOM 1933 O O . LEU A 1 246 ? -3.446 -4.776 1.710 1.00 95.19 246 LEU A O 1
ATOM 1937 N N . VAL A 1 247 ? -2.315 -4.101 -0.110 1.00 93.06 247 VAL A N 1
ATOM 1938 C CA . VAL A 1 247 ? -2.000 -5.463 -0.581 1.00 93.06 247 VAL A CA 1
ATOM 1939 C C . VAL A 1 247 ? -0.516 -5.766 -0.823 1.00 93.06 247 VAL A C 1
ATOM 1941 O O . VAL A 1 247 ? -0.203 -6.909 -1.153 1.00 93.06 247 VAL A O 1
ATOM 1944 N N . ALA A 1 248 ? 0.412 -4.819 -0.658 1.00 90.62 248 ALA A N 1
ATOM 1945 C CA . ALA A 1 248 ? 1.838 -5.055 -0.921 1.00 90.62 248 ALA A CA 1
ATOM 1946 C C . ALA A 1 248 ? 2.416 -6.174 -0.039 1.00 90.62 248 ALA A C 1
ATOM 1948 O O . ALA A 1 248 ? 2.944 -7.150 -0.567 1.00 90.62 248 ALA A O 1
ATOM 1949 N N . ALA A 1 249 ? 2.165 -6.141 1.276 1.00 91.88 249 ALA A N 1
ATOM 1950 C CA . ALA A 1 249 ? 2.631 -7.175 2.209 1.00 91.88 249 ALA A CA 1
ATOM 1951 C C . ALA A 1 249 ? 2.116 -8.596 1.892 1.00 91.88 249 ALA A C 1
ATOM 1953 O O . ALA A 1 249 ? 2.697 -9.581 2.335 1.00 91.88 249 ALA A O 1
ATOM 1954 N N . MET A 1 250 ? 1.022 -8.735 1.137 1.00 89.50 250 MET A N 1
ATOM 1955 C CA . MET A 1 250 ? 0.482 -10.026 0.676 1.00 89.50 250 MET A CA 1
ATOM 1956 C C . MET A 1 250 ? 0.840 -10.335 -0.787 1.00 89.50 250 MET A C 1
ATOM 1958 O O . MET A 1 250 ? 0.419 -11.358 -1.326 1.00 89.50 250 MET A O 1
ATOM 1962 N N . ASN A 1 251 ? 1.620 -9.472 -1.443 1.00 85.06 251 ASN A N 1
ATOM 1963 C CA . ASN A 1 251 ? 2.135 -9.635 -2.804 1.00 85.06 251 ASN A CA 1
ATOM 1964 C C . ASN A 1 251 ? 3.637 -9.305 -2.911 1.00 85.06 251 ASN A C 1
ATOM 1966 O O . ASN A 1 251 ? 4.025 -8.462 -3.728 1.00 85.06 251 ASN A O 1
ATOM 1970 N N . PRO A 1 252 ? 4.490 -10.035 -2.161 1.00 74.31 252 PRO A N 1
ATOM 1971 C CA . PRO A 1 252 ? 5.931 -9.774 -2.089 1.00 74.31 252 PRO A CA 1
ATOM 1972 C C . PRO A 1 252 ? 6.671 -9.962 -3.428 1.00 74.31 252 PRO A C 1
ATOM 1974 O O . PRO A 1 252 ? 7.824 -9.594 -3.578 1.00 74.31 252 PRO A O 1
ATOM 1977 N N . ASP A 1 253 ? 6.035 -10.586 -4.421 1.00 71.75 253 ASP A N 1
ATOM 1978 C CA . ASP A 1 253 ? 6.666 -10.872 -5.713 1.00 71.75 253 ASP A CA 1
ATOM 1979 C C . ASP A 1 253 ? 6.364 -9.832 -6.804 1.00 71.75 253 ASP A C 1
ATOM 1981 O O . ASP A 1 253 ? 7.051 -9.817 -7.827 1.00 71.75 253 ASP A O 1
ATOM 1985 N N . ASP A 1 254 ? 5.332 -9.002 -6.606 1.00 70.75 254 ASP A N 1
ATOM 1986 C CA . ASP A 1 254 ? 4.812 -8.088 -7.630 1.00 70.75 254 ASP A CA 1
ATOM 1987 C C . ASP A 1 254 ? 4.869 -6.623 -7.188 1.00 70.75 254 ASP A C 1
ATOM 1989 O O . ASP A 1 254 ? 5.446 -5.803 -7.892 1.00 70.75 254 ASP A O 1
ATOM 1993 N N . LEU A 1 255 ? 4.244 -6.277 -6.056 1.00 70.06 255 LEU A N 1
ATOM 1994 C CA . LEU A 1 255 ? 4.094 -4.882 -5.612 1.00 70.06 255 LEU A CA 1
ATOM 1995 C C . LEU A 1 255 ? 5.249 -4.412 -4.728 1.00 70.06 255 LEU A C 1
ATOM 1997 O O . LEU A 1 255 ? 5.566 -3.231 -4.735 1.00 70.06 255 LEU A O 1
ATOM 2001 N N . ASP A 1 256 ? 5.899 -5.346 -4.047 1.00 60.31 256 ASP A N 1
ATOM 2002 C CA . ASP A 1 256 ? 7.123 -5.124 -3.267 1.00 60.31 256 ASP A CA 1
ATOM 2003 C C . ASP A 1 256 ? 8.296 -4.681 -4.150 1.00 60.31 256 ASP A C 1
ATOM 2005 O O . ASP A 1 256 ? 9.205 -4.019 -3.704 1.00 60.31 256 ASP A O 1
ATOM 2009 N N . ALA A 1 257 ? 8.276 -4.973 -5.455 1.00 61.44 257 ALA A N 1
ATOM 2010 C CA . ALA A 1 257 ? 9.337 -4.537 -6.367 1.00 61.44 257 ALA A CA 1
ATOM 2011 C C . ALA A 1 257 ? 9.261 -3.040 -6.756 1.00 61.44 257 ALA A C 1
ATOM 2013 O O . ALA A 1 257 ? 10.023 -2.598 -7.618 1.00 61.44 257 ALA A O 1
ATOM 2014 N N . MET A 1 258 ? 8.319 -2.268 -6.198 1.00 69.50 258 MET A N 1
ATOM 2015 C CA . MET A 1 258 ? 8.137 -0.847 -6.526 1.00 69.50 258 MET A CA 1
ATOM 2016 C C . MET A 1 258 ? 9.252 0.049 -5.984 1.00 69.50 258 MET A C 1
ATOM 2018 O O . MET A 1 258 ? 9.676 0.961 -6.697 1.00 69.50 258 MET A O 1
ATOM 2022 N N . ASP A 1 259 ? 9.715 -0.208 -4.766 1.00 60.62 259 ASP A N 1
ATOM 2023 C CA . ASP A 1 259 ? 10.820 0.502 -4.109 1.00 60.62 259 ASP A CA 1
ATOM 2024 C C . ASP A 1 259 ? 12.194 -0.116 -4.469 1.00 60.62 259 ASP A C 1
ATOM 2026 O O . ASP A 1 259 ? 13.268 0.466 -4.267 1.00 60.62 259 ASP A O 1
ATOM 2030 N N . GLU A 1 260 ? 12.185 -1.300 -5.088 1.00 69.19 260 GLU A N 1
ATOM 2031 C CA . GLU A 1 260 ? 13.390 -1.975 -5.533 1.00 69.19 260 GLU A CA 1
ATOM 2032 C C . GLU A 1 260 ? 14.035 -1.264 -6.737 1.00 69.19 260 GLU A C 1
ATOM 2034 O O . GLU A 1 260 ? 13.393 -0.830 -7.694 1.00 69.19 260 GLU A O 1
ATOM 2039 N N . SER A 1 261 ? 15.372 -1.247 -6.781 1.00 77.44 261 SER A N 1
ATOM 2040 C CA . SER A 1 261 ? 16.144 -0.800 -7.957 1.00 77.44 261 SER A CA 1
ATOM 2041 C C . SER A 1 261 ? 16.158 -1.832 -9.094 1.00 77.44 261 SER A C 1
ATOM 2043 O O . SER A 1 261 ? 17.177 -2.025 -9.768 1.00 77.44 261 SER A O 1
ATOM 2045 N N . VAL A 1 262 ? 15.033 -2.515 -9.299 1.00 89.44 262 VAL A N 1
ATOM 2046 C CA . VAL A 1 262 ? 14.802 -3.535 -10.321 1.00 89.44 262 VAL A CA 1
ATOM 2047 C C . VAL A 1 262 ? 13.620 -3.072 -11.182 1.00 89.44 262 VAL A C 1
ATOM 2049 O O . VAL A 1 262 ? 12.578 -2.717 -10.637 1.00 89.44 262 VAL A O 1
ATOM 2052 N N . PRO A 1 263 ? 13.743 -3.054 -12.520 1.00 91.94 263 PRO A N 1
ATOM 2053 C CA . PRO A 1 263 ? 12.630 -2.648 -13.365 1.00 91.94 263 PRO A CA 1
ATOM 2054 C C . PRO A 1 263 ? 11.533 -3.714 -13.377 1.00 91.94 263 PRO A C 1
ATOM 2056 O O . PRO A 1 263 ? 11.805 -4.917 -13.343 1.00 91.94 263 PRO A O 1
ATOM 2059 N N . PHE A 1 264 ? 10.283 -3.293 -13.543 1.00 93.00 264 PHE A N 1
ATOM 2060 C CA . PHE A 1 264 ? 9.198 -4.218 -13.837 1.00 93.00 264 PHE A CA 1
ATOM 2061 C C . PHE A 1 264 ? 9.430 -4.919 -15.174 1.00 93.00 264 PHE A C 1
ATOM 2063 O O . PHE A 1 264 ? 9.818 -4.307 -16.178 1.00 93.00 264 PHE A O 1
ATOM 2070 N N . THR A 1 265 ? 9.137 -6.220 -15.216 1.00 93.94 265 THR A N 1
ATOM 2071 C CA . THR A 1 265 ? 9.013 -6.912 -16.503 1.00 93.94 265 THR A CA 1
ATOM 2072 C C . THR A 1 265 ? 7.838 -6.337 -17.280 1.00 93.94 265 THR A C 1
ATOM 2074 O O . THR A 1 265 ? 6.900 -5.789 -16.694 1.00 93.94 265 THR A O 1
ATOM 2077 N N . LYS A 1 266 ? 7.848 -6.498 -18.605 1.00 95.69 266 LYS A N 1
ATOM 2078 C CA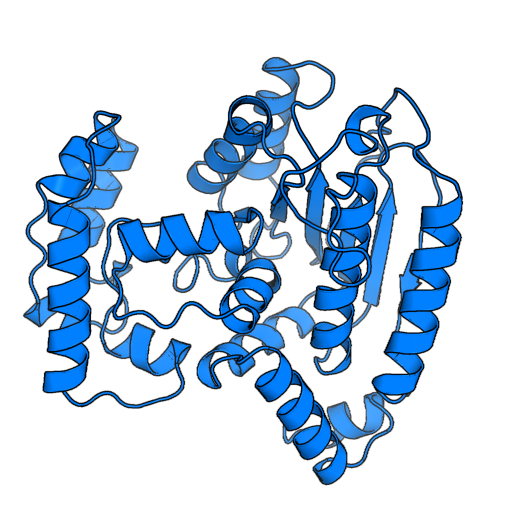 . LYS A 1 266 ? 6.713 -6.074 -19.430 1.00 95.69 266 LYS A CA 1
ATOM 2079 C C . LYS A 1 266 ? 5.414 -6.730 -18.964 1.00 95.69 266 LYS A C 1
ATOM 2081 O O . LYS A 1 266 ? 4.398 -6.056 -18.851 1.00 95.69 266 LYS A O 1
ATOM 2086 N N . THR A 1 267 ? 5.463 -8.027 -18.668 1.00 93.69 267 THR A N 1
ATOM 2087 C CA . THR A 1 267 ? 4.308 -8.798 -18.196 1.00 93.69 267 THR A CA 1
ATOM 2088 C C . THR A 1 267 ? 3.776 -8.249 -16.873 1.00 93.69 267 THR A C 1
ATOM 2090 O O . THR A 1 267 ? 2.575 -8.029 -16.744 1.00 93.69 267 THR A O 1
ATOM 2093 N N . THR A 1 268 ? 4.658 -7.979 -15.906 1.00 91.62 268 THR A N 1
ATOM 2094 C CA . THR A 1 268 ? 4.272 -7.387 -14.618 1.00 91.62 268 THR A CA 1
ATOM 2095 C C . THR A 1 268 ? 3.654 -6.005 -14.818 1.00 91.62 268 THR A C 1
ATOM 2097 O O . THR A 1 268 ? 2.561 -5.759 -14.321 1.00 91.62 268 THR A O 1
ATOM 2100 N N . LEU A 1 269 ? 4.286 -5.125 -15.601 1.00 92.75 269 LEU A N 1
ATOM 2101 C CA . LEU A 1 269 ? 3.773 -3.774 -15.845 1.00 92.75 269 LEU A CA 1
ATOM 2102 C C . LEU A 1 269 ? 2.414 -3.790 -16.562 1.00 92.75 269 LEU A C 1
ATOM 2104 O O . LEU A 1 269 ? 1.509 -3.049 -16.181 1.00 92.75 269 LEU A O 1
ATOM 2108 N N . ASP A 1 270 ? 2.253 -4.662 -17.561 1.00 93.94 270 ASP A N 1
ATOM 2109 C CA . ASP A 1 270 ? 0.978 -4.874 -18.252 1.00 93.94 270 ASP A CA 1
ATOM 2110 C C . ASP A 1 270 ? -0.119 -5.295 -17.259 1.00 93.94 270 ASP A C 1
ATOM 2112 O O . ASP A 1 270 ? -1.227 -4.753 -17.270 1.00 93.94 270 ASP A O 1
ATOM 2116 N N . ASN A 1 271 ? 0.207 -6.231 -16.363 1.00 90.88 271 ASN A N 1
ATOM 2117 C CA . ASN A 1 271 ? -0.714 -6.746 -15.354 1.00 90.88 271 ASN A CA 1
ATOM 2118 C C . ASN A 1 271 ? -1.061 -5.716 -14.280 1.00 90.88 271 ASN A C 1
ATOM 2120 O O . ASN A 1 271 ? -2.209 -5.686 -13.854 1.00 90.88 271 ASN A O 1
ATOM 2124 N N . LEU A 1 272 ? -0.108 -4.888 -13.841 1.00 89.88 272 LEU A N 1
ATOM 2125 C CA . LEU A 1 272 ? -0.339 -3.839 -12.843 1.00 89.88 272 LEU A CA 1
ATOM 2126 C C . LEU A 1 272 ? -1.217 -2.726 -13.414 1.00 89.88 272 LEU A C 1
ATOM 2128 O O . LEU A 1 272 ? -2.176 -2.294 -12.775 1.00 89.88 272 LEU A O 1
ATOM 2132 N N . LEU A 1 273 ? -0.932 -2.294 -14.644 1.00 90.88 273 LEU A N 1
ATOM 2133 C CA . LEU A 1 273 ? -1.665 -1.201 -15.279 1.00 90.88 273 LEU A CA 1
ATOM 2134 C C . LEU A 1 273 ? -2.976 -1.659 -15.935 1.00 90.88 273 LEU A C 1
ATOM 2136 O O . LEU A 1 273 ? -3.872 -0.846 -16.163 1.00 90.88 273 LEU A O 1
ATOM 2140 N N . GLY A 1 274 ? -3.132 -2.960 -16.191 1.00 90.19 274 GLY A N 1
ATOM 2141 C CA . GLY A 1 274 ? -4.300 -3.520 -16.871 1.00 90.19 274 GLY A CA 1
ATOM 2142 C C . GLY A 1 274 ? -4.338 -3.183 -18.363 1.00 90.19 274 GLY A C 1
ATOM 2143 O O . GLY A 1 274 ? -5.418 -3.109 -18.948 1.00 90.19 274 GLY A O 1
ATOM 2144 N N . ILE A 1 275 ? -3.175 -2.953 -18.976 1.00 91.25 275 ILE A N 1
ATOM 2145 C CA . ILE A 1 275 ? -3.025 -2.610 -20.395 1.00 91.25 275 ILE A CA 1
ATOM 2146 C C . ILE A 1 275 ? -1.931 -3.466 -21.025 1.00 91.25 275 ILE A C 1
ATOM 2148 O O . ILE A 1 275 ? -0.959 -3.815 -20.373 1.00 91.25 275 ILE A O 1
ATOM 2152 N N . GLN A 1 276 ? -2.062 -3.792 -22.308 1.00 94.06 276 GLN A N 1
ATOM 2153 C CA . GLN A 1 276 ? -0.987 -4.456 -23.045 1.00 94.06 276 GLN A CA 1
ATOM 2154 C C . GLN A 1 276 ? -0.108 -3.402 -23.708 1.00 94.06 276 GLN A C 1
ATOM 2156 O O . GLN A 1 276 ? -0.503 -2.806 -24.713 1.00 94.06 276 GLN A O 1
ATOM 2161 N N . HIS A 1 277 ? 1.089 -3.173 -23.172 1.00 93.44 277 HIS A N 1
ATOM 2162 C CA . HIS A 1 277 ? 2.015 -2.228 -23.781 1.00 93.44 277 HIS A CA 1
ATOM 2163 C C . HIS A 1 277 ? 2.541 -2.774 -25.116 1.00 93.44 277 HIS A C 1
ATOM 2165 O O . HIS A 1 277 ? 2.932 -3.944 -25.202 1.00 93.44 277 HIS A O 1
ATOM 2171 N N . PRO A 1 278 ? 2.639 -1.940 -26.162 1.00 96.12 278 PRO A N 1
ATOM 2172 C CA . PRO A 1 278 ? 3.542 -2.199 -27.276 1.00 96.12 278 PRO A CA 1
ATOM 2173 C C . PRO A 1 278 ? 4.999 -2.240 -26.796 1.00 96.12 278 PRO A C 1
ATOM 2175 O O . PRO A 1 278 ? 5.349 -1.604 -25.799 1.00 96.12 278 PRO A O 1
ATOM 2178 N N . GLU A 1 279 ? 5.871 -2.933 -27.531 1.00 95.75 279 GLU A N 1
ATOM 2179 C CA . GLU A 1 279 ? 7.303 -3.014 -27.198 1.00 95.75 279 GLU A CA 1
ATOM 2180 C C . GLU A 1 279 ? 7.952 -1.625 -27.088 1.00 95.75 279 GLU A C 1
ATOM 2182 O O . GLU A 1 279 ? 8.733 -1.385 -26.172 1.00 95.75 279 GLU A O 1
ATOM 2187 N N . GLU A 1 280 ? 7.567 -0.684 -27.955 1.00 96.50 280 GLU A N 1
ATOM 2188 C CA . GLU A 1 280 ? 8.042 0.706 -27.924 1.00 96.50 280 GLU A CA 1
ATOM 2189 C C . GLU A 1 280 ? 7.648 1.434 -26.632 1.00 96.50 280 GLU A C 1
ATOM 2191 O O . GLU A 1 280 ? 8.465 2.134 -26.036 1.00 96.50 280 GLU A O 1
ATOM 2196 N N . SER A 1 281 ? 6.416 1.232 -26.158 1.00 95.88 281 SER A N 1
ATOM 2197 C CA . SER A 1 281 ? 5.947 1.841 -24.911 1.00 95.88 281 SER A CA 1
ATOM 2198 C C . SER A 1 281 ? 6.653 1.236 -23.700 1.00 95.88 281 SER A C 1
ATOM 2200 O O . SER A 1 281 ? 7.000 1.955 -22.767 1.00 95.88 281 SER A O 1
ATOM 2202 N N . TYR A 1 282 ? 6.902 -0.075 -23.722 1.00 97.69 282 TYR A N 1
ATOM 2203 C CA . TYR A 1 282 ? 7.670 -0.734 -22.671 1.00 97.69 282 TYR A CA 1
ATOM 2204 C C . TYR A 1 282 ? 9.150 -0.318 -22.694 1.00 97.69 282 TYR A C 1
ATOM 2206 O O . TYR A 1 282 ? 9.745 -0.079 -21.645 1.00 97.69 282 TYR A O 1
ATOM 2214 N N . ARG A 1 283 ? 9.745 -0.166 -23.887 1.00 97.81 283 ARG A N 1
ATOM 2215 C CA . ARG A 1 283 ? 11.093 0.399 -24.065 1.00 97.81 283 ARG A CA 1
ATOM 2216 C C . ARG A 1 283 ? 11.181 1.783 -23.436 1.00 97.81 283 ARG A C 1
ATOM 2218 O O . ARG A 1 283 ? 12.132 2.030 -22.708 1.00 97.81 283 ARG A O 1
ATOM 2225 N N . TYR A 1 284 ? 10.196 2.646 -23.680 1.00 97.69 284 TYR A N 1
ATOM 2226 C CA . TYR A 1 284 ? 10.157 3.977 -23.080 1.00 97.69 284 TYR A CA 1
ATOM 2227 C C . TYR A 1 284 ? 10.172 3.921 -21.544 1.00 97.69 284 TYR A C 1
ATOM 2229 O O . TYR A 1 284 ? 10.993 4.598 -20.927 1.00 97.69 284 TYR A O 1
ATOM 2237 N N . TYR A 1 285 ? 9.345 3.063 -20.931 1.00 96.88 285 TYR A N 1
ATOM 2238 C CA . TYR A 1 285 ? 9.390 2.832 -19.481 1.00 96.88 285 TYR A CA 1
ATOM 2239 C C . TYR A 1 285 ? 10.783 2.389 -19.013 1.00 96.88 285 TYR A C 1
ATOM 2241 O O . TYR A 1 285 ? 11.359 3.005 -18.117 1.00 96.88 285 TYR A O 1
ATOM 2249 N N . PHE A 1 286 ? 11.356 1.375 -19.663 1.00 96.88 286 PHE A N 1
ATOM 2250 C CA . PHE A 1 286 ? 12.666 0.839 -19.298 1.00 96.88 286 PHE A CA 1
ATOM 2251 C C . PHE A 1 286 ? 13.782 1.889 -19.423 1.00 96.88 286 PHE A C 1
ATOM 2253 O O . PHE A 1 286 ? 14.661 1.980 -18.567 1.00 96.88 286 PHE A O 1
ATOM 2260 N N . ASP A 1 287 ? 13.748 2.717 -20.466 1.00 97.12 287 ASP A N 1
ATOM 2261 C CA . ASP A 1 287 ? 14.724 3.787 -20.666 1.00 97.12 287 ASP A CA 1
ATOM 2262 C C . ASP A 1 287 ? 14.593 4.876 -19.588 1.00 97.12 287 ASP A C 1
ATOM 2264 O O . ASP A 1 287 ? 15.610 5.356 -19.079 1.00 97.12 287 ASP A O 1
ATOM 2268 N N . CYS A 1 288 ? 13.367 5.238 -19.191 1.00 96.62 288 CYS A N 1
ATOM 2269 C CA . CYS A 1 288 ? 13.117 6.155 -18.076 1.00 96.62 288 CYS A CA 1
ATOM 2270 C C . CYS A 1 288 ? 13.605 5.587 -16.738 1.00 96.62 288 CYS A C 1
ATOM 2272 O O . CYS A 1 288 ? 14.252 6.314 -15.983 1.00 96.62 288 CYS A O 1
ATOM 2274 N N . PHE A 1 289 ? 13.376 4.299 -16.476 1.00 94.94 289 PHE A N 1
ATOM 2275 C CA . PHE A 1 289 ? 13.925 3.597 -15.315 1.00 94.94 289 PHE A CA 1
ATOM 2276 C C . PHE A 1 289 ? 15.461 3.687 -15.291 1.00 94.94 289 PHE A C 1
ATOM 2278 O O . PHE A 1 289 ? 16.063 4.121 -14.309 1.00 94.94 289 PHE A O 1
ATOM 2285 N N . VAL A 1 290 ? 16.127 3.359 -16.406 1.00 94.50 290 VAL A N 1
ATOM 2286 C CA . VAL A 1 290 ? 17.597 3.424 -16.507 1.00 94.50 290 VAL A CA 1
ATOM 2287 C C . VAL A 1 290 ? 18.114 4.850 -16.288 1.00 94.50 290 VAL A C 1
ATOM 2289 O O . VAL A 1 290 ? 19.167 5.042 -15.675 1.00 94.50 290 VAL A O 1
ATOM 2292 N N . GLN A 1 291 ? 17.401 5.864 -16.781 1.00 94.50 291 GLN A N 1
ATOM 2293 C CA . GLN A 1 291 ? 17.743 7.267 -16.535 1.00 94.50 291 GLN A CA 1
ATOM 2294 C C . GLN A 1 291 ? 17.620 7.632 -15.051 1.00 94.50 291 GLN A C 1
ATOM 2296 O O . GLN A 1 291 ? 18.531 8.271 -14.519 1.00 94.50 291 GLN A O 1
ATOM 2301 N N . ALA A 1 292 ? 16.553 7.190 -14.385 1.00 92.50 292 ALA A N 1
ATOM 2302 C CA . ALA A 1 292 ? 16.328 7.414 -12.961 1.00 92.50 292 ALA A CA 1
ATOM 2303 C C . ALA A 1 292 ? 17.445 6.779 -12.111 1.00 92.50 292 ALA A C 1
ATOM 2305 O O . ALA A 1 292 ? 18.122 7.478 -11.355 1.00 92.50 292 ALA A O 1
ATOM 2306 N N . GLN A 1 293 ? 17.776 5.509 -12.366 1.00 91.12 293 GLN A N 1
ATOM 2307 C CA . GLN A 1 293 ? 18.865 4.800 -11.680 1.00 91.12 293 GLN A CA 1
ATOM 2308 C C . GLN A 1 293 ? 20.245 5.447 -11.895 1.00 91.12 293 GLN A C 1
ATOM 2310 O O . GLN A 1 293 ? 21.078 5.500 -10.987 1.00 91.12 293 GLN A O 1
ATOM 2315 N N . ARG A 1 294 ? 20.509 6.018 -13.078 1.00 90.50 294 ARG A N 1
ATOM 2316 C CA . ARG A 1 294 ? 21.747 6.785 -13.324 1.00 90.50 294 ARG A CA 1
ATOM 2317 C C . ARG A 1 294 ? 21.797 8.081 -12.511 1.00 90.50 294 ARG A C 1
ATOM 2319 O O . ARG A 1 294 ? 22.875 8.454 -12.032 1.00 90.50 294 ARG A O 1
ATOM 2326 N N . ALA A 1 295 ? 20.658 8.758 -12.375 1.00 90.88 295 ALA A N 1
ATOM 2327 C CA . ALA A 1 295 ? 20.526 10.015 -11.645 1.00 90.88 295 ALA A CA 1
ATOM 2328 C C . ALA A 1 295 ? 20.508 9.833 -10.116 1.00 90.88 295 ALA A C 1
ATOM 2330 O O . ALA A 1 295 ? 20.894 10.762 -9.403 1.00 90.88 295 ALA A O 1
ATOM 2331 N N . ARG A 1 296 ? 20.120 8.649 -9.615 1.00 86.62 296 ARG A N 1
ATOM 2332 C CA . ARG A 1 296 ? 20.056 8.317 -8.182 1.00 86.62 296 ARG A CA 1
ATOM 2333 C C . ARG A 1 296 ? 21.383 8.612 -7.473 1.00 86.62 296 ARG A C 1
ATOM 2335 O O . ARG A 1 296 ? 22.466 8.280 -7.970 1.00 86.62 296 ARG A O 1
ATOM 2342 N N . LYS A 1 297 ? 21.318 9.261 -6.309 1.00 88.19 297 LYS A N 1
ATOM 2343 C CA . LYS A 1 297 ? 22.484 9.471 -5.439 1.00 88.19 297 LYS A CA 1
ATOM 2344 C C . LYS A 1 297 ? 22.806 8.166 -4.713 1.00 88.19 297 LYS A C 1
ATOM 2346 O O . LYS A 1 297 ? 21.908 7.401 -4.401 1.00 88.19 297 LYS A O 1
ATOM 2351 N N . VAL A 1 298 ? 24.092 7.899 -4.510 1.00 87.19 298 VAL A N 1
ATOM 2352 C CA . VAL A 1 298 ? 24.542 6.733 -3.742 1.00 87.19 298 VAL A CA 1
ATOM 2353 C C . VAL A 1 298 ? 24.653 7.168 -2.290 1.00 87.19 298 VAL A C 1
ATOM 2355 O O . VAL A 1 298 ? 25.473 8.041 -1.998 1.00 87.19 298 VAL A O 1
ATOM 2358 N N . GLU A 1 299 ? 23.838 6.587 -1.417 1.00 83.50 299 GLU A N 1
ATOM 2359 C CA . GLU A 1 299 ? 23.797 6.921 0.011 1.00 83.50 299 GLU A CA 1
ATOM 2360 C C . GLU A 1 299 ? 24.433 5.807 0.851 1.00 83.50 299 GLU A C 1
ATOM 2362 O O . GLU A 1 299 ? 25.059 6.086 1.873 1.00 83.50 299 GLU A O 1
ATOM 2367 N N . GLY A 1 300 ? 24.419 4.567 0.347 1.00 82.00 300 GLY A N 1
ATOM 2368 C CA . GLY A 1 300 ? 25.098 3.436 0.975 1.00 82.00 300 GLY A CA 1
ATOM 2369 C C . GLY A 1 300 ? 25.755 2.434 0.013 1.00 82.00 300 GLY A C 1
ATOM 2370 O O . GLY A 1 300 ? 25.665 2.546 -1.214 1.00 82.00 300 GLY A O 1
ATOM 2371 N N . PRO A 1 301 ? 26.439 1.412 0.562 1.00 81.38 301 PRO A N 1
ATOM 2372 C CA . PRO A 1 301 ? 27.015 0.320 -0.221 1.00 81.38 301 PRO A CA 1
ATOM 2373 C C . PRO A 1 301 ? 25.980 -0.449 -1.063 1.00 81.38 301 PRO A C 1
ATOM 2375 O O . PRO A 1 301 ? 26.282 -0.828 -2.196 1.00 81.38 301 PRO A O 1
ATOM 2378 N N . SER A 1 302 ? 24.767 -0.652 -0.540 1.00 80.25 302 SER A N 1
ATOM 2379 C CA . SER A 1 302 ? 23.652 -1.299 -1.248 1.00 80.25 302 SER A CA 1
ATOM 2380 C C . SER A 1 302 ? 23.237 -0.505 -2.493 1.00 80.25 302 SER A C 1
ATOM 2382 O O . SER A 1 302 ? 23.138 -1.074 -3.582 1.00 80.25 302 SER A O 1
ATOM 2384 N N . ASP A 1 303 ? 23.105 0.820 -2.382 1.00 81.94 303 ASP A N 1
ATOM 2385 C CA . ASP A 1 303 ? 22.837 1.710 -3.520 1.00 81.94 303 ASP A CA 1
ATOM 2386 C C . ASP A 1 303 ? 23.954 1.676 -4.552 1.00 81.94 303 ASP A C 1
ATOM 2388 O O . ASP A 1 303 ? 23.706 1.714 -5.756 1.00 81.94 303 ASP A O 1
ATOM 2392 N N . GLN A 1 304 ? 25.204 1.606 -4.090 1.00 86.50 304 GLN A N 1
ATOM 2393 C CA . GLN A 1 304 ? 26.352 1.550 -4.982 1.00 86.50 304 GLN A CA 1
ATOM 2394 C C . GLN A 1 304 ? 26.328 0.275 -5.826 1.00 86.50 304 GLN A C 1
ATOM 2396 O O . GLN A 1 304 ? 26.663 0.328 -7.014 1.00 86.50 304 GLN A O 1
ATOM 2401 N N . LEU A 1 305 ? 25.932 -0.853 -5.228 1.00 85.88 305 LEU A N 1
ATOM 2402 C CA . LEU A 1 305 ? 25.724 -2.103 -5.947 1.00 85.88 305 LEU A CA 1
ATOM 2403 C C . LEU A 1 305 ? 24.587 -1.951 -6.963 1.00 85.88 305 LEU A C 1
ATOM 2405 O O . LEU A 1 305 ? 24.828 -2.157 -8.152 1.00 85.88 305 LEU A O 1
ATOM 2409 N N . LYS A 1 306 ? 23.400 -1.523 -6.509 1.00 85.19 306 LYS A N 1
ATOM 2410 C CA . LYS A 1 306 ? 22.191 -1.314 -7.327 1.00 85.19 306 LYS A CA 1
ATOM 2411 C C . LYS A 1 306 ? 22.471 -0.408 -8.540 1.00 85.19 306 LYS A C 1
ATOM 2413 O O . LYS A 1 306 ? 22.190 -0.783 -9.676 1.00 85.19 306 LYS A O 1
ATOM 2418 N N . LYS A 1 307 ? 23.151 0.726 -8.332 1.00 86.12 307 LYS A N 1
ATOM 2419 C CA . LYS A 1 307 ? 23.505 1.706 -9.377 1.00 86.12 307 LYS A CA 1
ATOM 2420 C C . LYS A 1 307 ? 24.447 1.165 -10.456 1.00 86.12 307 LYS A C 1
ATOM 2422 O O . LYS A 1 307 ? 24.423 1.634 -11.595 1.00 86.12 307 LYS A O 1
ATOM 2427 N N . ASN A 1 308 ? 25.301 0.204 -10.111 1.00 86.88 308 ASN A N 1
ATOM 2428 C CA . ASN A 1 308 ? 26.265 -0.377 -11.045 1.00 86.88 308 ASN A CA 1
ATOM 2429 C C . ASN A 1 308 ? 25.663 -1.495 -11.909 1.00 86.88 308 ASN A C 1
ATOM 2431 O O . ASN A 1 308 ? 26.321 -1.959 -12.845 1.00 86.88 308 ASN A O 1
ATOM 2435 N N . VAL A 1 309 ? 24.431 -1.927 -11.624 1.00 90.06 309 VAL A N 1
ATOM 2436 C CA . VAL A 1 309 ? 23.770 -2.974 -12.399 1.00 90.06 309 VAL A CA 1
ATOM 2437 C C . VAL A 1 309 ? 23.315 -2.421 -13.747 1.00 90.06 309 VAL A C 1
ATOM 2439 O O . VAL A 1 309 ? 22.546 -1.468 -13.841 1.00 90.06 309 VAL A O 1
ATOM 2442 N N . GLN A 1 310 ? 23.776 -3.056 -14.823 1.00 92.56 310 GLN A N 1
ATOM 2443 C CA . GLN A 1 310 ? 23.249 -2.822 -16.164 1.00 92.56 310 GLN A CA 1
ATOM 2444 C C . GLN A 1 310 ? 22.203 -3.881 -16.479 1.00 92.56 310 GLN A C 1
ATOM 2446 O O . GLN A 1 310 ? 22.540 -5.001 -16.865 1.00 92.56 310 GLN A O 1
ATOM 2451 N N . TRP A 1 311 ? 20.938 -3.527 -16.290 1.00 93.94 311 TRP A N 1
ATOM 2452 C CA . TRP A 1 311 ? 19.819 -4.418 -16.567 1.00 93.94 311 TRP A CA 1
ATOM 2453 C C . TRP A 1 311 ? 19.686 -4.707 -18.063 1.00 93.94 311 TRP A C 1
ATOM 2455 O O . TRP A 1 311 ? 19.720 -3.801 -18.902 1.00 93.94 311 TRP A O 1
ATOM 2465 N N . ASN A 1 312 ? 19.513 -5.980 -18.409 1.00 95.75 312 ASN A N 1
ATOM 2466 C CA . ASN A 1 312 ? 19.308 -6.404 -19.788 1.00 95.75 312 ASN A CA 1
ATOM 2467 C C . ASN A 1 312 ? 17.833 -6.278 -20.187 1.00 95.75 312 ASN A C 1
ATOM 2469 O O . ASN A 1 312 ? 17.004 -7.097 -19.802 1.00 95.75 312 ASN A O 1
ATOM 2473 N N . TYR A 1 313 ? 17.523 -5.298 -21.035 1.00 97.00 313 TYR A N 1
ATOM 2474 C CA . TYR A 1 313 ? 16.171 -5.069 -21.554 1.00 97.00 313 TYR A CA 1
ATOM 2475 C C . TYR A 1 313 ? 15.464 -6.332 -22.071 1.00 97.00 313 TYR A C 1
ATOM 2477 O O . TYR A 1 313 ? 14.282 -6.525 -21.805 1.00 97.00 313 TYR A O 1
ATOM 2485 N N . ASN A 1 314 ? 16.167 -7.199 -22.809 1.00 97.56 314 ASN A N 1
ATOM 2486 C CA . ASN A 1 314 ? 15.537 -8.370 -23.423 1.00 97.56 314 ASN A CA 1
ATOM 2487 C C . ASN A 1 314 ? 15.080 -9.401 -22.387 1.00 97.56 314 ASN A C 1
ATOM 2489 O O . ASN A 1 314 ? 14.132 -10.139 -22.657 1.00 97.56 314 ASN A O 1
ATOM 2493 N N . ASP A 1 315 ? 15.736 -9.446 -21.228 1.00 96.62 315 ASP A N 1
ATOM 2494 C CA . ASP A 1 315 ? 15.357 -10.350 -20.148 1.00 96.62 315 ASP A CA 1
ATOM 2495 C C . ASP A 1 315 ? 14.041 -9.871 -19.522 1.00 96.62 315 ASP A C 1
ATOM 2497 O O . ASP A 1 315 ? 13.089 -10.643 -19.427 1.00 96.62 315 ASP A O 1
ATOM 2501 N N . PHE A 1 316 ? 13.924 -8.572 -19.227 1.00 95.88 316 PHE A N 1
ATOM 2502 C CA . PHE A 1 316 ? 12.699 -7.982 -18.670 1.00 95.88 316 PHE A CA 1
ATOM 2503 C C . PHE A 1 316 ? 11.543 -7.876 -19.675 1.00 95.88 316 PHE A C 1
ATOM 2505 O O . PHE A 1 316 ? 10.375 -7.892 -19.287 1.00 95.88 316 PHE A O 1
ATOM 2512 N N . LEU A 1 317 ? 11.843 -7.826 -20.974 1.00 97.19 317 LEU A N 1
ATOM 2513 C CA . LEU A 1 317 ? 10.830 -7.886 -22.026 1.00 97.19 317 LEU A CA 1
ATOM 2514 C C . LEU A 1 317 ? 10.126 -9.254 -22.081 1.00 97.19 317 LEU A C 1
ATOM 2516 O O . LEU A 1 317 ? 8.958 -9.322 -22.458 1.00 97.19 317 LEU A O 1
ATOM 2520 N N . ARG A 1 318 ? 10.839 -10.344 -21.764 1.00 96.12 318 ARG A N 1
ATOM 2521 C CA . ARG A 1 318 ? 10.382 -11.726 -22.006 1.00 96.12 318 ARG A CA 1
ATOM 2522 C C . ARG A 1 318 ? 10.011 -12.490 -20.745 1.00 96.12 318 ARG A C 1
ATOM 2524 O O . ARG A 1 318 ? 9.199 -13.409 -20.826 1.00 96.12 318 ARG A O 1
ATOM 2531 N N . ALA A 1 319 ? 10.645 -12.176 -19.621 1.00 94.56 319 ALA A N 1
ATOM 2532 C CA . ALA A 1 319 ? 10.383 -12.866 -18.372 1.00 94.56 319 ALA A CA 1
ATOM 2533 C C . ALA A 1 319 ? 8.946 -12.588 -17.884 1.00 94.56 319 ALA A C 1
ATOM 2535 O O . ALA A 1 319 ? 8.427 -11.485 -18.084 1.00 94.56 319 ALA A O 1
ATOM 2536 N N . PRO A 1 320 ? 8.291 -13.573 -17.247 1.00 91.56 320 PRO A N 1
ATOM 2537 C CA . PRO A 1 320 ? 6.985 -13.358 -16.635 1.00 91.56 320 PRO A CA 1
ATOM 2538 C C . PRO A 1 320 ? 7.079 -12.477 -15.380 1.00 91.56 320 PRO A C 1
ATOM 2540 O O . PRO A 1 320 ? 6.205 -11.643 -15.173 1.00 91.56 320 PRO A O 1
ATOM 2543 N N . MET A 1 321 ? 8.136 -12.633 -14.574 1.00 89.69 321 MET A N 1
ATOM 2544 C CA . MET A 1 321 ? 8.412 -11.825 -13.381 1.00 89.69 321 MET A CA 1
ATOM 2545 C C . MET A 1 321 ? 9.911 -11.539 -13.249 1.00 89.69 321 MET A C 1
ATOM 2547 O O . MET A 1 321 ? 10.751 -12.277 -13.767 1.00 89.69 321 MET A O 1
ATOM 2551 N N . ALA A 1 322 ? 10.263 -10.470 -12.528 1.00 90.25 322 ALA A N 1
ATOM 2552 C CA . ALA A 1 322 ? 11.656 -10.042 -12.386 1.00 90.25 322 ALA A CA 1
ATOM 2553 C C . ALA A 1 322 ? 12.493 -11.057 -11.594 1.00 90.25 322 ALA A C 1
ATOM 2555 O O . ALA A 1 322 ? 13.640 -11.322 -11.947 1.00 90.25 322 ALA A O 1
ATOM 2556 N N . LYS A 1 323 ? 11.906 -11.697 -10.575 1.00 87.88 323 LYS A N 1
ATOM 2557 C CA . LYS A 1 323 ? 12.570 -12.739 -9.773 1.00 87.88 323 LYS A CA 1
ATOM 2558 C C . LYS A 1 323 ? 13.012 -13.965 -10.576 1.00 87.88 323 LYS A C 1
ATOM 2560 O O . LYS A 1 323 ? 13.884 -14.702 -10.122 1.00 87.88 323 LYS A O 1
ATOM 2565 N N . ASP A 1 324 ? 12.445 -14.174 -11.763 1.00 90.62 324 ASP A N 1
ATOM 2566 C CA . ASP A 1 324 ? 12.807 -15.284 -12.648 1.00 90.62 324 ASP A CA 1
ATOM 2567 C C . ASP A 1 324 ? 14.036 -14.959 -13.518 1.00 90.62 324 ASP A C 1
ATOM 2569 O O . ASP A 1 324 ? 14.566 -15.833 -14.205 1.00 90.62 324 ASP A O 1
ATOM 2573 N N . ILE A 1 325 ? 14.515 -13.710 -13.491 1.00 92.94 325 ILE A N 1
ATOM 2574 C CA . ILE A 1 325 ? 15.687 -13.265 -14.245 1.00 92.94 325 ILE A CA 1
ATOM 2575 C C . ILE A 1 325 ? 16.959 -13.604 -13.448 1.00 92.94 325 ILE A C 1
ATOM 2577 O O . ILE A 1 325 ? 17.133 -13.102 -12.333 1.00 92.94 325 ILE A O 1
ATOM 2581 N N . PRO A 1 326 ? 17.914 -14.376 -14.010 1.00 94.69 326 PRO A N 1
ATOM 2582 C CA . PRO A 1 326 ? 19.131 -14.775 -13.294 1.00 94.69 326 PRO A CA 1
ATOM 2583 C C . PRO A 1 326 ? 19.953 -13.600 -12.747 1.00 94.69 326 PRO A C 1
ATOM 2585 O O . PRO A 1 326 ? 20.502 -13.680 -11.649 1.00 94.69 326 PRO A O 1
ATOM 2588 N N . GLN A 1 327 ? 20.010 -12.486 -13.486 1.00 93.62 327 GLN A N 1
ATOM 2589 C CA . GLN A 1 327 ? 20.695 -11.270 -13.041 1.00 93.62 327 GLN A CA 1
ATOM 2590 C C . GLN A 1 327 ? 20.055 -10.684 -11.773 1.00 93.62 327 GLN A C 1
ATOM 2592 O O . GLN A 1 327 ? 20.774 -10.282 -10.863 1.00 93.62 327 GLN A O 1
ATOM 2597 N N . VAL A 1 328 ? 18.719 -10.670 -11.689 1.00 90.50 328 VAL A N 1
ATOM 2598 C CA . VAL A 1 328 ? 17.985 -10.173 -10.513 1.00 90.50 328 VAL A CA 1
ATOM 2599 C C . VAL A 1 328 ? 18.281 -11.051 -9.302 1.00 90.50 328 VAL A C 1
ATOM 2601 O O . VAL A 1 328 ? 18.636 -10.534 -8.246 1.00 90.50 328 VAL A O 1
ATOM 2604 N N . GLN A 1 329 ? 18.235 -12.376 -9.465 1.00 90.06 329 GLN A N 1
ATOM 2605 C CA . GLN A 1 329 ? 18.565 -13.324 -8.394 1.00 90.06 329 GLN A CA 1
ATOM 2606 C C . GLN A 1 329 ? 19.990 -13.118 -7.864 1.00 90.06 329 GLN A C 1
ATOM 2608 O O . GLN A 1 329 ? 20.208 -13.103 -6.653 1.00 90.06 329 GLN A O 1
ATOM 2613 N N . GLN A 1 330 ? 20.960 -12.909 -8.760 1.00 91.25 330 GLN A N 1
ATOM 2614 C CA . GLN A 1 330 ? 22.349 -12.657 -8.379 1.00 91.25 330 GLN A CA 1
ATOM 2615 C C . GLN A 1 330 ? 22.499 -11.358 -7.576 1.00 91.25 330 GLN A C 1
ATOM 2617 O O . GLN A 1 330 ? 23.202 -11.351 -6.566 1.00 91.25 330 GLN A O 1
ATOM 2622 N N . VAL A 1 331 ? 21.841 -10.277 -8.004 1.00 87.81 331 VAL A N 1
ATOM 2623 C CA . VAL A 1 331 ? 21.880 -8.985 -7.302 1.00 87.81 331 VAL A CA 1
ATOM 2624 C C . VAL A 1 331 ? 21.213 -9.090 -5.931 1.00 87.81 331 VAL A C 1
ATOM 2626 O O . VAL A 1 331 ? 21.812 -8.664 -4.945 1.00 87.81 331 VAL A O 1
ATOM 2629 N N . LYS A 1 332 ? 20.035 -9.727 -5.828 1.00 84.19 332 LYS A N 1
ATOM 2630 C CA . LYS A 1 332 ? 19.367 -9.959 -4.533 1.00 84.19 332 LYS A CA 1
ATOM 2631 C C . LYS A 1 332 ? 20.247 -10.782 -3.587 1.00 84.19 332 LYS A C 1
ATOM 2633 O O . LYS A 1 332 ? 20.412 -10.418 -2.429 1.00 84.19 332 LYS A O 1
ATOM 2638 N N . GLN A 1 333 ? 20.902 -11.830 -4.090 1.00 85.81 333 GLN A N 1
ATOM 2639 C CA . GLN A 1 333 ? 21.825 -12.636 -3.288 1.00 85.81 333 GLN A CA 1
ATOM 2640 C C . GLN A 1 333 ? 23.052 -11.842 -2.814 1.00 85.81 333 GLN A C 1
ATOM 2642 O O . GLN A 1 333 ? 23.559 -12.100 -1.724 1.00 85.81 333 GLN A O 1
ATOM 2647 N N . GLN A 1 334 ? 23.555 -10.905 -3.621 1.00 86.62 334 GLN A N 1
ATOM 2648 C CA . GLN A 1 334 ? 24.643 -10.015 -3.214 1.00 86.62 334 GLN A CA 1
ATOM 2649 C C . GLN A 1 334 ? 24.189 -9.052 -2.118 1.00 86.62 334 GLN A C 1
ATOM 2651 O O . GLN A 1 334 ? 24.895 -8.944 -1.123 1.00 86.62 334 GLN A O 1
ATOM 2656 N N . LEU A 1 335 ? 23.010 -8.435 -2.258 1.00 80.81 335 LEU A N 1
ATOM 2657 C CA . LEU A 1 335 ? 22.430 -7.553 -1.238 1.00 80.81 335 LEU A CA 1
ATOM 2658 C C . LEU A 1 335 ? 22.232 -8.277 0.101 1.00 80.81 335 LEU A C 1
ATOM 2660 O O . LEU A 1 335 ? 22.624 -7.750 1.131 1.00 80.81 335 LEU A O 1
ATOM 2664 N N . MET A 1 336 ? 21.733 -9.518 0.084 1.00 75.44 336 MET A N 1
ATOM 2665 C CA . MET A 1 336 ? 21.559 -10.335 1.298 1.00 75.44 336 MET A CA 1
ATOM 2666 C C . MET A 1 336 ? 22.873 -10.698 2.013 1.00 75.44 336 MET A C 1
ATOM 2668 O O . MET A 1 336 ? 22.843 -11.120 3.167 1.00 75.44 336 MET A O 1
ATOM 2672 N N . ASN A 1 337 ? 24.013 -10.607 1.324 1.00 78.56 337 ASN A N 1
ATOM 2673 C CA . ASN A 1 337 ? 25.329 -10.981 1.848 1.00 78.56 337 ASN A CA 1
ATOM 2674 C C . ASN A 1 337 ? 26.184 -9.769 2.275 1.00 78.56 337 ASN A C 1
ATOM 2676 O O . ASN A 1 337 ? 27.332 -9.975 2.682 1.00 78.56 337 ASN A O 1
ATOM 2680 N N . MET A 1 338 ? 25.681 -8.541 2.110 1.00 74.69 338 MET A N 1
ATOM 2681 C CA . MET A 1 338 ? 26.365 -7.294 2.488 1.00 74.69 338 MET A CA 1
ATOM 2682 C C . MET A 1 338 ? 26.118 -6.929 3.949 1.00 74.69 338 MET A C 1
ATOM 2684 O O . MET A 1 338 ? 27.056 -6.351 4.543 1.00 74.69 338 MET A O 1
#

Organism: NCBI:txid2934178

Nearest PDB structures (foldseek):
  8jjq-assembly3_B  TM=3.117E-01  e=5.167E+00  Variovorax paradoxus
  8k5u-assembly2_B  TM=2.395E-01  e=6.777E+00  Ramlibacter sp.
  2h17-assembly1_A  TM=3.240E-01  e=8.421E+00  Homo sapiens

Secondary structure (DSSP, 8-state):
---HHHHHHTTS-HHHHHHHHHHHHHHHT--GGGHHHHGGGGGSSEEEEEE--SGGGGSEEEEEPTTT-SEEEHHHHHHHHHHHHHHHHTTS--S-EEEEESSS--EEEE--TT--HHHHHHHHHHHHHHHHTT----SS------S-TT--EEEEEEE-SPPTTTHHHHHHHHHHHHT-S-TTTS-EEEEE--S-HHHHHHHHHHHHHSTTEE----HHHHHHHHHHHH-TTS---HHHHHHHHHHGGG-TTTTGGGSSSSPPPHHHHHHHHTS---HHHHHHHHHHHHHHHHH----SHHHHHHHH----HHHHHH-SSGGGSHHHHHHHHHHTT-

Solvent-accessible surface 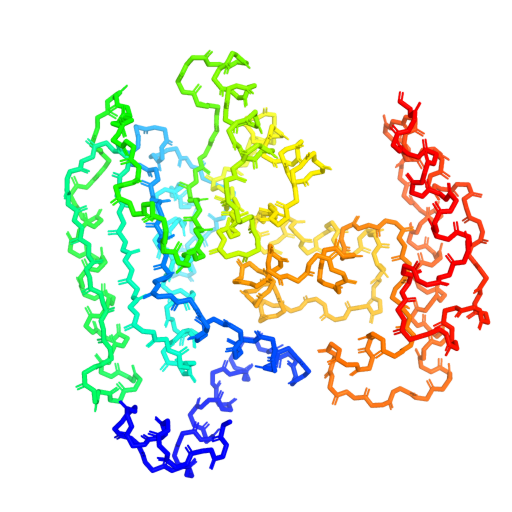area (backbone atoms only — not comparable to full-atom values): 18183 Å² total; per-residue (Å²): 128,86,50,66,64,60,26,51,48,33,51,38,56,62,68,61,49,52,54,54,45,51,52,53,35,59,74,34,53,39,39,66,24,47,57,68,57,54,58,60,54,43,76,23,63,28,41,37,36,38,32,57,29,38,70,70,32,67,40,72,27,84,55,53,35,91,85,79,68,40,70,27,28,18,48,55,47,49,53,51,54,52,50,55,52,46,57,56,50,44,75,45,65,60,60,32,41,36,42,39,37,41,38,52,88,63,68,48,81,46,63,59,87,45,36,34,41,72,62,43,43,52,52,50,51,52,52,50,51,58,62,59,68,74,55,61,46,52,98,56,75,58,85,68,72,77,89,55,81,97,57,34,32,42,34,38,39,37,41,62,48,67,49,87,69,43,76,61,35,50,53,51,52,41,51,46,56,55,67,45,81,60,35,82,44,41,17,36,25,40,31,51,38,54,76,52,64,86,38,45,47,68,48,51,53,32,26,80,68,18,71,30,33,26,61,37,58,52,70,70,63,45,46,52,51,34,37,46,35,44,5,85,61,57,88,77,33,68,22,43,50,56,50,43,65,72,40,22,17,76,29,68,84,67,57,51,45,48,80,35,84,52,76,73,8,46,50,42,48,22,47,46,50,55,46,84,68,54,70,68,60,46,47,50,34,54,53,32,20,54,52,22,43,69,69,50,79,70,86,48,74,66,44,49,52,51,57,68,59,81,80,59,65,70,55,36,61,66,34,70,42,49,80,77,36,68,70,49,46,52,50,53,56,50,61,77,71,111